Protein 2GE7 (pdb70)

Radius of gyration: 17.51 Å; Cα contacts (8 Å, |Δi|>4): 487; chains: 2; bounding box: 38×40×54 Å

B-factor: mean 20.49, std 7.1, range [6.37, 57.12]

InterPro domains:
  IPR001218 Nucleocapsid protein, coronavirus [PF00937] (30-353)
  IPR001218 Nucleocapsid protein, coronavirus [PIRSF003888] (3-393)
  IPR037179 Nucleocapsid protein, C-terminal [SSF103068] (218-325)
  IPR037195 Nucleocapsid protein, N-terminal [SSF110304] (5-165)
  IPR042547 Nucleocapsid protein, gammacoronavirus [MF_04097] (1-409)
  IPR044344 Nucleocapsid (N) protein, C-terminal domain, coronavirus [PS51929] (215-331)
  IPR044344 Nucleocapsid (N) protein, C-terminal domain, coronavirus [cd21595] (238-326)
  IPR044345 Nucleocapsid (N) protein, N-terminal domain, coronavirus [PS51928] (31-156)
  IPR044345 Nucleocapsid (N) protein, N-terminal domain, coronavirus [cd21554] (31-155)

Secondary structure (DSSP, 8-state):
-GGG----TT--THHHH-S--SSSTT-B--HHHHHHGGGSHHHHHHHTTSPPHHHHHHHSEEEEEEETTEEEEEEEEEEEEETTSTTHHHHHHHHHHHBT-TT----/-GGG----TT--THHHH----SSSTT-B--HHHHHHGGGSHHHHHHHTTSPPHHHHHHHSEEEEEEETTEEEEEEEEEEEEETTSTTHHHHHHHHHHHBT-TT-----

Solvent-accessible surface area: 10592 Å² total; per-residue (Å²): 110,100,3,82,116,79,4,60,89,73,104,92,0,55,103,14,7,25,104,16,27,130,34,134,97,4,2,0,0,1,40,60,0,21,89,58,0,46,133,1,62,31,2,92,22,0,33,69,0,0,4,22,44,28,0,2,0,0,3,0,102,2,37,41,126,89,82,123,85,0,1,44,0,56,2,31,3,33,6,67,0,69,109,139,28,124,84,16,116,61,5,23,115,4,5,110,42,0,23,56,6,50,61,76,136,29,240,115,101,3,83,117,84,4,56,106,85,107,98,0,54,100,15,7,24,98,13,31,133,33,138,101,4,2,0,0,1,35,76,0,20,76,39,0,63,162,6,52,36,2,89,21,0,35,72,0,0,4,21,41,28,0,3,0,0,4,0,98,2,34,40,126,98,85,125,83,0,1,37,0,68,1,24,3,36,6,68,0,68,108,137,28,123,85,13,114,57,7,22,119,4,4,111,46,0,22,61,5,46,61,76,138,33,196,188

GO terms:
  GO:0042802 identical protein binding (F, IPI)

Organism: Avian infectious bronchitis virus (strain Gray) (NCBI:txid31624)

Nearest PDB structures (foldseek):
  2ge8-assembly3_D  TM=1.004E+00  e=1.472E-21  Infectious bronchitis virus
  2ca1-assembly1_A  TM=9.974E-01  e=7.089E-18  Infectious bronchitis virus
  2ca1-assembly1_B  TM=9.860E-01  e=1.275E-17  Infectious bronchitis virus
  7vbf-assembly1_A  TM=8.922E-01  e=3.694E-08  Severe acute respiratory syndrome coronavirus 2
  9f2i-assembly1_A  TM=8.949E-01  e=6.644E-08  Severe acute respiratory syndrome coronavirus 2

Structure (mmCIF, N/CA/C/O backbone):
data_2GE7
#
_entry.id   2GE7
#
_cell.length_a   36.658
_cell.length_b   65.707
_cell.length_c   91.008
_cell.angle_alpha   90.00
_cell.angle_beta   90.00
_cell.angle_gamma   90.00
#
_symmetry.space_group_name_H-M   'P 21 21 21'
#
loop_
_entity.id
_entity.type
_entity.pdbx_description
1 polymer 'Nucleocapsid protein'
2 water water
#
loop_
_atom_site.group_PDB
_atom_site.id
_atom_site.type_symbol
_atom_site.label_atom_id
_atom_site.label_alt_id
_atom_site.label_comp_id
_atom_site.label_asym_id
_atom_site.label_entity_id
_atom_site.label_seq_id
_atom_site.pdbx_PDB_ins_code
_atom_site.Cartn_x
_atom_site.Cartn_y
_atom_site.Cartn_z
_atom_site.occupancy
_atom_site.B_iso_or_equiv
_atom_site.auth_seq_id
_atom_site.auth_comp_id
_atom_site.auth_asym_id
_atom_site.auth_atom_id
_atom_site.pdbx_PDB_model_num
ATOM 1 N N . ARG A 1 1 ? 24.331 49.092 6.472 1.00 25.61 8 ARG A N 1
ATOM 2 C CA . ARG A 1 1 ? 25.358 50.167 6.656 1.00 26.55 8 ARG A CA 1
ATOM 3 C C . ARG A 1 1 ? 25.771 50.140 8.133 1.00 24.09 8 ARG A C 1
ATOM 4 O O . ARG A 1 1 ? 24.964 49.870 9.002 1.00 24.45 8 ARG A O 1
ATOM 12 N N . TYR A 1 2 ? 27.045 50.368 8.381 1.00 23.40 9 TYR A N 1
ATOM 13 C CA . TYR A 1 2 ? 27.567 50.614 9.728 1.00 22.52 9 TYR A CA 1
ATOM 14 C C . TYR A 1 2 ? 26.637 51.589 10.506 1.00 21.62 9 TYR A C 1
ATOM 15 O O . TYR A 1 2 ? 26.324 51.347 11.686 1.00 20.98 9 TYR A O 1
ATOM 24 N N . CYS A 1 3 ? 26.206 52.676 9.858 1.00 18.82 10 CYS A N 1
ATOM 25 C CA . CYS A 1 3 ? 25.461 53.722 10.594 1.00 18.06 10 CYS A CA 1
ATOM 26 C C . CYS A 1 3 ? 24.123 53.177 11.077 1.00 17.97 10 CYS A C 1
ATOM 27 O O . CYS A 1 3 ? 23.449 53.792 11.938 1.00 16.92 10 CYS A O 1
ATOM 30 N N . LYS A 1 4 ? 23.746 52.005 10.560 1.00 17.79 11 LYS A N 1
ATOM 31 C CA . LYS A 1 4 ? 22.438 51.382 10.933 1.00 17.99 11 LYS A CA 1
ATOM 32 C C . LYS A 1 4 ? 22.588 50.212 11.935 1.00 18.83 11 LYS A C 1
ATOM 33 O O . LYS A 1 4 ? 21.591 49.601 12.323 1.00 21.03 11 LYS A O 1
ATOM 39 N N . ARG A 1 5 ? 23.786 49.896 12.378 1.00 18.40 12 ARG A N 1
ATOM 40 C CA . ARG A 1 5 ? 23.927 48.781 13.284 1.00 20.99 12 ARG A CA 1
ATOM 41 C C . ARG A 1 5 ? 23.280 49.129 14.624 1.00 21.09 12 ARG A C 1
ATOM 42 O O . ARG A 1 5 ? 23.133 50.286 14.945 1.00 20.11 12 ARG A O 1
ATOM 50 N N . THR A 1 6 ? 22.855 48.102 15.368 1.00 21.87 13 THR A N 1
ATOM 51 C CA . THR A 1 6 ? 22.328 48.207 16.732 1.00 22.73 13 THR A CA 1
ATOM 52 C C . THR A 1 6 ? 23.046 47.085 17.513 1.00 22.04 13 THR A C 1
ATOM 53 O O . THR A 1 6 ? 23.638 46.165 16.904 1.00 22.31 13 THR A O 1
ATOM 57 N N . ILE A 1 7 ? 22.985 47.181 18.841 1.00 20.88 14 ILE A N 1
ATOM 58 C CA . ILE A 1 7 ? 23.656 46.280 19.756 1.00 19.84 14 ILE A CA 1
ATOM 59 C C . ILE A 1 7 ? 22.621 45.335 20.342 1.00 20.66 14 ILE A C 1
ATOM 60 O O . ILE A 1 7 ? 21.854 45.757 21.166 1.00 18.61 14 ILE A O 1
ATOM 65 N N . PRO A 1 8 ? 22.639 44.042 19.935 1.00 21.35 15 PRO A N 1
ATOM 66 C CA . PRO A 1 8 ? 21.803 43.020 20.594 1.00 21.98 15 PRO A CA 1
ATOM 67 C C . PRO A 1 8 ? 22.287 42.663 22.023 1.00 22.30 15 PRO A C 1
ATOM 68 O O . PRO A 1 8 ? 23.464 42.915 22.379 1.00 19.57 15 PRO A O 1
ATOM 72 N N . PRO A 1 9 ? 21.406 42.007 22.823 1.00 23.46 16 PRO A N 1
ATOM 73 C CA . PRO A 1 9 ? 21.840 41.505 24.123 1.00 23.95 16 PRO A CA 1
ATOM 74 C C . PRO A 1 9 ? 23.089 40.638 24.003 1.00 25.20 16 PRO A C 1
ATOM 75 O O . PRO A 1 9 ? 23.185 39.836 23.064 1.00 25.40 16 PRO A O 1
ATOM 79 N N . GLY A 1 10 ? 24.050 40.788 24.924 1.00 26.89 17 GLY A N 1
ATOM 80 C CA . GLY A 1 10 ? 25.225 39.925 24.852 1.00 27.25 17 GLY A CA 1
ATOM 81 C C . GLY A 1 10 ? 26.244 40.262 23.758 1.00 28.34 17 GLY A C 1
ATOM 82 O O . GLY A 1 10 ? 27.139 39.425 23.396 1.00 25.65 17 GLY A O 1
ATOM 83 N N . TYR A 1 11 ? 26.143 41.503 23.261 1.00 26.04 18 TYR A N 1
ATOM 84 C CA . TYR A 1 11 ? 27.313 42.130 22.643 1.00 25.17 18 TYR A CA 1
ATOM 85 C C . TYR A 1 11 ? 27.851 43.247 23.500 1.00 22.61 18 TYR A C 1
ATOM 86 O O . TYR A 1 11 ? 27.078 43.983 24.133 1.00 22.00 18 TYR A O 1
ATOM 95 N N . LYS A 1 12 ? 29.179 43.331 23.549 1.00 20.01 19 LYS A N 1
ATOM 96 C CA . LYS A 1 12 ? 29.873 44.480 24.083 1.00 19.51 19 LYS A CA 1
ATOM 97 C C . LYS A 1 12 ? 29.773 45.576 23.069 1.00 18.27 19 LYS A C 1
ATOM 98 O O . LYS A 1 12 ? 29.618 45.295 21.891 1.00 16.24 19 LYS A O 1
ATOM 104 N N . VAL A 1 13 ? 29.877 46.817 23.530 1.00 17.64 20 VAL A N 1
ATOM 105 C CA . VAL A 1 13 ? 29.771 47.944 22.632 1.00 15.93 20 VAL A CA 1
ATOM 106 C C . VAL A 1 13 ? 30.887 47.825 21.571 1.00 17.91 20 VAL A C 1
ATOM 107 O O . VAL A 1 13 ? 30.668 48.125 20.365 1.00 15.29 20 VAL A O 1
ATOM 111 N N . ASP A 1 14 ? 32.086 47.410 22.015 1.00 18.49 21 ASP A N 1
ATOM 112 C CA . ASP A 1 14 ? 33.221 47.417 21.069 1.00 21.36 21 ASP A CA 1
ATOM 113 C C . ASP A 1 14 ? 33.166 46.282 20.026 1.00 21.40 21 ASP A C 1
ATOM 114 O O . ASP A 1 14 ? 33.902 46.311 19.056 1.00 22.73 21 ASP A O 1
ATOM 119 N N . GLN A 1 15 ? 32.311 45.304 20.243 1.00 20.50 22 GLN A N 1
ATOM 120 C CA . GLN A 1 15 ? 32.033 44.263 19.242 1.00 20.92 22 GLN A CA 1
ATOM 121 C C . GLN A 1 15 ? 31.195 44.781 18.074 1.00 21.78 22 GLN A C 1
ATOM 122 O O . GLN A 1 15 ? 31.050 44.109 17.005 1.00 22.40 22 GLN A O 1
ATOM 128 N N . VAL A 1 16 ? 30.629 45.969 18.254 1.00 20.05 23 VAL A N 1
ATOM 129 C CA . VAL A 1 16 ? 29.741 46.533 17.254 1.00 18.33 23 VAL A CA 1
ATOM 130 C C . VAL A 1 16 ? 30.272 47.842 16.737 1.00 19.45 23 VAL A C 1
ATOM 131 O O . VAL A 1 16 ? 30.238 48.041 15.513 1.00 20.17 23 VAL A O 1
ATOM 135 N N . PHE A 1 17 ? 30.743 48.723 17.638 1.00 16.53 24 PHE A N 1
ATOM 136 C CA . PHE A 1 17 ? 31.159 50.068 17.261 1.00 16.76 24 PHE A CA 1
ATOM 137 C C . PHE A 1 17 ? 32.603 50.366 17.564 1.00 17.63 24 PHE A C 1
ATOM 138 O O . PHE A 1 17 ? 32.986 51.508 17.546 1.00 19.50 24 PHE A O 1
ATOM 146 N N . GLY A 1 18 ? 33.431 49.353 17.764 1.00 19.30 25 GLY A N 1
ATOM 147 C CA . GLY A 1 18 ? 34.869 49.633 17.873 1.00 20.38 25 GLY A CA 1
ATOM 148 C C . GLY A 1 18 ? 35.319 49.914 19.309 1.00 20.79 25 GLY A C 1
ATOM 149 O O . GLY A 1 18 ? 34.501 50.321 20.159 1.00 18.26 25 GLY A O 1
ATOM 150 N N . PRO A 1 19 ? 36.657 49.762 19.576 1.00 20.59 26 PRO A N 1
ATOM 151 C CA . PRO A 1 19 ? 37.207 50.146 20.882 1.00 19.58 26 PRO A CA 1
ATOM 152 C C . PRO A 1 19 ? 36.735 51.558 21.333 1.00 18.77 26 PRO A C 1
ATOM 153 O O . PRO A 1 19 ? 36.581 52.489 20.515 1.00 18.98 26 PRO A O 1
ATOM 157 N N . ARG A 1 20 ? 36.383 51.671 22.611 1.00 17.43 27 ARG A N 1
ATOM 158 C CA . ARG A 1 20 ? 36.165 52.951 23.220 1.00 16.67 27 ARG A CA 1
ATOM 159 C C . ARG A 1 20 ? 37.440 53.796 23.179 1.00 17.88 27 ARG A C 1
ATOM 160 O O . ARG A 1 20 ? 38.536 53.279 23.437 1.00 16.27 27 ARG A O 1
ATOM 168 N N . THR A 1 21 ? 37.280 55.094 22.885 1.00 16.86 28 THR A N 1
ATOM 169 C CA . THR A 1 21 ? 38.404 56.004 22.660 1.00 18.51 28 THR A CA 1
ATOM 170 C C . THR A 1 21 ? 38.257 57.200 23.552 1.00 18.54 28 THR A C 1
ATOM 171 O O . THR A 1 21 ? 37.295 57.300 24.335 1.00 17.39 28 THR A O 1
ATOM 175 N N . LYS A 1 22 ? 39.194 58.122 23.409 1.00 20.34 29 LYS A N 1
ATOM 176 C CA . LYS A 1 22 ? 39.134 59.406 24.079 1.00 21.05 29 LYS A CA 1
ATOM 177 C C . LYS A 1 22 ? 39.190 60.514 23.042 1.00 22.40 29 LYS A C 1
ATOM 178 O O . LYS A 1 22 ? 40.108 60.545 22.213 1.00 21.92 29 LYS A O 1
ATOM 184 N N . GLY A 1 23 ? 38.237 61.419 23.068 1.00 20.50 30 GLY A N 1
ATOM 185 C CA . GLY A 1 23 ? 38.336 62.567 22.167 1.00 22.31 30 GLY A CA 1
ATOM 186 C C . GLY A 1 23 ? 38.195 62.255 20.685 1.00 22.47 30 GLY A C 1
ATOM 187 O O . GLY A 1 23 ? 38.534 63.117 19.852 1.00 22.09 30 GLY A O 1
ATOM 188 N N . LYS A 1 24 ? 37.703 61.052 20.329 1.00 20.16 31 LYS A N 1
ATOM 189 C CA . LYS A 1 24 ? 37.546 60.700 18.916 1.00 20.68 31 LYS A CA 1
ATOM 190 C C . LYS A 1 24 ? 36.192 60.054 18.799 1.00 18.52 31 LYS A C 1
ATOM 191 O O . LYS A 1 24 ? 35.527 59.818 19.817 1.00 18.81 31 LYS A O 1
ATOM 197 N N . GLU A 1 25 ? 35.847 59.603 17.597 1.00 16.78 32 GLU A N 1
ATOM 198 C CA . GLU A 1 25 ? 34.661 58.795 17.420 1.00 16.27 32 GLU A CA 1
ATOM 199 C C . GLU A 1 25 ? 34.727 57.541 18.282 1.00 15.13 32 GLU A C 1
ATOM 200 O O . GLU A 1 25 ? 35.800 56.922 18.419 1.00 15.04 32 GLU A O 1
ATOM 206 N N . GLY A 1 26 ? 33.594 57.113 18.804 1.00 12.78 33 GLY A N 1
ATOM 207 C CA . GLY A 1 26 ? 33.598 55.943 19.668 1.00 12.34 33 GLY A CA 1
ATOM 208 C C . GLY A 1 26 ? 34.020 56.257 21.121 1.00 11.53 33 GLY A C 1
ATOM 209 O O . GLY A 1 26 ? 34.398 55.375 21.872 1.00 12.35 33 GLY A O 1
ATOM 210 N N . ASN A 1 27 ? 33.877 57.486 21.560 1.00 12.29 34 ASN A N 1
ATOM 211 C CA . ASN A 1 27 ? 34.422 57.852 22.844 1.00 13.07 34 ASN A CA 1
ATOM 212 C C . ASN A 1 27 ? 33.449 57.660 24.034 1.00 13.52 34 ASN A C 1
ATOM 213 O O . ASN A 1 27 ? 33.841 57.849 25.183 1.00 15.13 34 ASN A O 1
ATOM 218 N N . PHE A 1 28 ? 32.187 57.354 23.740 1.00 13.15 35 PHE A N 1
ATOM 219 C CA . PHE A 1 28 ? 31.175 57.201 24.803 1.00 12.15 35 PHE A CA 1
ATOM 220 C C . PHE A 1 28 ? 31.134 55.816 25.373 1.00 11.80 35 PHE A C 1
ATOM 221 O O . PHE A 1 28 ? 30.825 54.843 24.659 1.00 11.78 35 PHE A O 1
ATOM 229 N N . GLY A 1 29 ? 31.450 55.691 26.662 1.00 11.95 36 GLY A N 1
ATOM 230 C CA . GLY A 1 29 ? 31.219 54.465 27.418 1.00 12.60 36 GLY A CA 1
ATOM 231 C C . GLY A 1 29 ? 32.433 54.107 28.249 1.00 15.20 36 GLY A C 1
ATOM 232 O O . GLY A 1 29 ? 33.578 54.067 27.713 1.00 17.36 36 GLY A O 1
ATOM 233 N N . ASP A 1 30 ? 32.216 53.839 29.543 1.00 14.35 37 ASP A N 1
ATOM 234 C CA . ASP A 1 30 ? 33.263 53.409 30.393 1.00 15.35 37 ASP A CA 1
ATOM 235 C C . ASP A 1 30 ? 33.340 51.859 30.253 1.00 15.98 37 ASP A C 1
ATOM 236 O O . ASP A 1 30 ? 32.578 51.268 29.469 1.00 16.65 37 ASP A O 1
ATOM 241 N N . ASP A 1 31 ? 34.239 51.195 30.969 1.00 14.85 38 ASP A N 1
ATOM 242 C CA . ASP A 1 31 ? 34.423 49.769 30.784 1.00 15.83 38 ASP A CA 1
ATOM 243 C C . ASP A 1 31 ? 33.210 48.958 31.153 1.00 15.16 38 ASP A C 1
ATOM 244 O O . ASP A 1 31 ? 33.029 47.845 30.677 1.00 14.36 38 ASP A O 1
ATOM 249 N N . LYS A 1 32 ? 32.397 49.485 32.058 1.00 14.97 39 LYS A N 1
ATOM 250 C CA . LYS A 1 32 ? 31.201 48.747 32.522 1.00 15.23 39 LYS A CA 1
ATOM 251 C C . LYS A 1 32 ? 30.115 48.850 31.474 1.00 14.70 39 LYS A C 1
ATOM 252 O O . LYS A 1 32 ? 29.512 47.861 31.106 1.00 14.75 39 LYS A O 1
ATOM 258 N N . MET A 1 33 ? 29.917 50.054 30.934 1.00 14.54 40 MET A N 1
ATOM 259 C CA . MET A 1 33 ? 29.054 50.210 29.736 1.00 14.24 40 MET A CA 1
ATOM 260 C C . MET A 1 33 ? 29.522 49.322 28.564 1.00 14.66 40 MET A C 1
ATOM 261 O O . MET A 1 33 ? 28.702 48.662 27.904 1.00 14.36 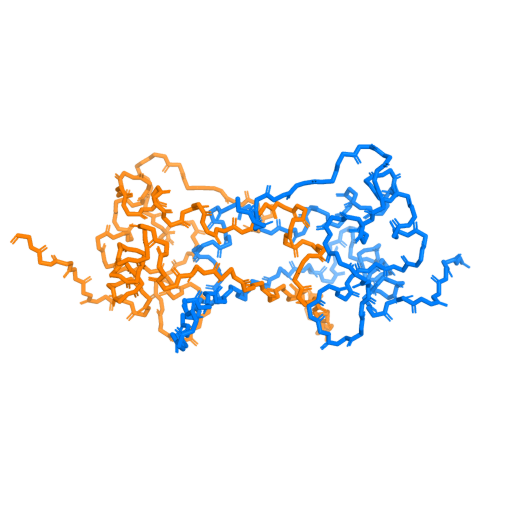40 MET A O 1
ATOM 266 N N . ASN A 1 34 ? 30.823 49.331 28.258 1.00 15.29 41 ASN A N 1
ATOM 267 C CA . ASN A 1 34 ? 31.331 48.482 27.187 1.00 15.86 41 ASN A CA 1
ATOM 268 C C . ASN A 1 34 ? 30.916 47.021 27.413 1.00 18.28 41 ASN A C 1
ATOM 269 O O . ASN A 1 34 ? 30.305 46.386 26.551 1.00 20.46 41 ASN A O 1
ATOM 274 N N . GLU A 1 35 ? 31.196 46.498 28.600 1.00 19.06 42 GLU A N 1
ATOM 275 C CA . GLU A 1 35 ? 30.891 45.146 28.956 1.00 22.30 42 GLU A CA 1
ATOM 276 C C . GLU A 1 35 ? 29.403 44.781 28.934 1.00 22.29 42 GLU A C 1
ATOM 277 O O . GLU A 1 35 ? 29.031 43.763 28.304 1.00 20.66 42 GLU A O 1
ATOM 283 N N . GLU A 1 36 ? 28.550 45.616 29.554 1.00 20.53 43 GLU A N 1
ATOM 284 C CA . GLU A 1 36 ? 27.142 45.290 29.655 1.00 21.57 43 GLU A CA 1
ATOM 285 C C . GLU A 1 36 ? 26.343 45.620 28.414 1.00 21.61 43 GLU A C 1
ATOM 286 O O . GLU A 1 36 ? 25.234 45.045 28.176 1.00 21.98 43 GLU A O 1
ATOM 292 N N . GLY A 1 37 ? 26.868 46.532 27.595 1.00 19.79 44 GLY A N 1
ATOM 293 C CA . GLY A 1 37 ? 26.130 46.859 26.382 1.00 18.50 44 GLY A CA 1
ATOM 294 C C . GLY A 1 37 ? 24.765 47.400 26.716 1.00 16.87 44 GLY A C 1
ATOM 295 O O . GLY A 1 37 ? 24.645 48.300 27.590 1.00 17.22 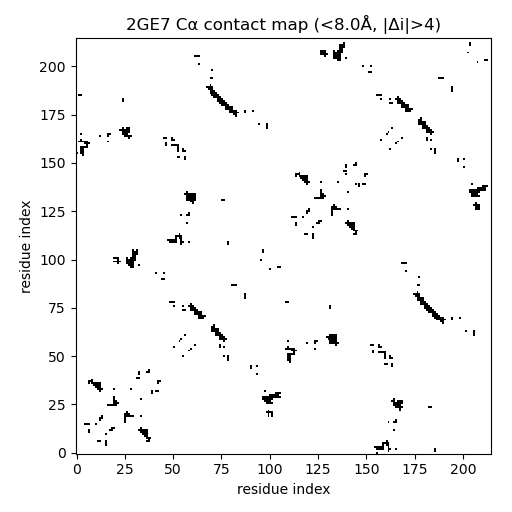44 GLY A O 1
ATOM 296 N N . ILE A 1 38 ? 23.751 46.922 26.014 1.00 16.54 45 ILE A N 1
ATOM 297 C CA . ILE A 1 38 ? 22.428 47.493 26.127 1.00 19.48 45 ILE A CA 1
ATOM 298 C C . ILE A 1 38 ? 21.807 47.168 27.459 1.00 20.69 45 ILE A C 1
ATOM 299 O O . ILE A 1 38 ? 20.725 47.700 27.780 1.00 22.44 45 ILE A O 1
ATOM 304 N N . LYS A 1 39 ? 22.425 46.288 28.241 1.00 20.58 46 LYS A N 1
ATOM 305 C CA . LYS A 1 39 ? 21.851 45.944 29.568 1.00 21.33 46 LYS A CA 1
ATOM 306 C C . LYS A 1 39 ? 22.311 46.960 30.626 1.00 21.32 46 LYS A C 1
ATOM 307 O O . LYS A 1 39 ? 21.790 47.002 31.740 1.00 21.65 46 LYS A O 1
ATOM 313 N N . ASP A 1 40 ? 23.330 47.769 30.306 1.00 21.38 47 ASP A N 1
ATOM 314 C CA . ASP A 1 40 ? 23.749 48.818 31.222 1.00 21.12 47 ASP A CA 1
ATOM 315 C C . ASP A 1 40 ? 22.516 49.678 31.346 1.00 22.76 47 ASP A C 1
ATOM 316 O O . ASP A 1 40 ? 21.934 50.053 30.348 1.00 23.41 47 ASP A O 1
ATOM 321 N N . GLY A 1 41 ? 22.030 49.901 32.566 1.00 23.14 48 GLY A N 1
ATOM 322 C CA . GLY A 1 41 ? 20.850 50.730 32.738 1.00 24.16 48 GLY A CA 1
ATOM 323 C C . GLY A 1 41 ? 21.047 52.220 32.485 1.00 24.36 48 GLY A C 1
ATOM 324 O O . GLY A 1 41 ? 20.067 52.990 32.338 1.00 27.18 48 GLY A O 1
ATOM 325 N N . ARG A 1 42 ? 22.302 52.650 32.360 1.00 22.65 49 ARG A N 1
ATOM 326 C CA . ARG A 1 42 ? 22.580 54.040 31.991 1.00 20.06 49 ARG A CA 1
ATOM 327 C C . ARG A 1 42 ? 22.325 54.266 30.475 1.00 20.02 49 ARG A C 1
ATOM 328 O O . ARG A 1 42 ? 22.175 55.411 29.993 1.00 17.99 49 ARG A O 1
ATOM 336 N N . VAL A 1 43 ? 22.283 53.163 29.718 1.00 20.18 50 VAL A N 1
ATOM 337 C CA . VAL A 1 43 ? 22.167 53.259 28.226 1.00 20.46 50 VAL A CA 1
ATOM 338 C C . VAL A 1 43 ? 20.757 53.728 27.831 1.00 21.39 50 VAL A C 1
ATOM 339 O O . VAL A 1 43 ? 20.607 54.628 27.028 1.00 19.12 50 VAL A O 1
ATOM 343 N N . THR A 1 44 ? 19.734 53.182 28.473 1.00 21.85 51 THR A N 1
ATOM 344 C CA . THR A 1 44 ? 18.343 53.625 28.246 1.00 23.83 51 THR A CA 1
ATOM 345 C C . THR A 1 44 ? 18.133 55.104 28.421 1.00 23.06 51 THR A C 1
ATOM 346 O O . THR A 1 44 ? 17.540 55.794 27.522 1.00 21.79 51 THR A O 1
ATOM 350 N N . ALA A 1 45 ? 18.685 55.619 29.534 1.00 20.14 52 ALA A N 1
ATOM 351 C CA . ALA A 1 45 ? 18.626 57.034 29.841 1.00 18.26 52 ALA A CA 1
ATOM 352 C C . ALA A 1 45 ? 19.300 57.886 28.756 1.00 16.89 52 ALA A C 1
ATOM 353 O O . ALA A 1 45 ? 18.724 58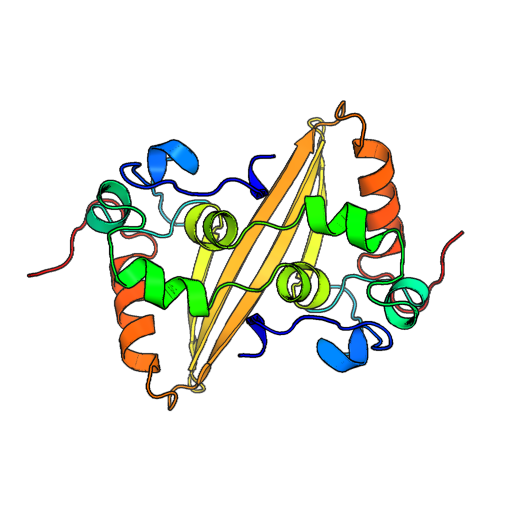.821 28.222 1.00 17.95 52 ALA A O 1
ATOM 355 N N . MET A 1 46 ? 20.519 57.526 28.407 1.00 16.08 53 MET A N 1
ATOM 356 C CA . MET A 1 46 ? 21.257 58.207 27.371 1.00 15.17 53 MET A CA 1
ATOM 357 C C . MET A 1 46 ? 20.607 58.186 25.979 1.00 15.08 53 MET A C 1
ATOM 358 O O . MET A 1 46 ? 20.677 59.182 25.269 1.00 13.20 53 MET A O 1
ATOM 363 N N . LEU A 1 47 ? 20.031 57.076 25.591 1.00 13.24 54 LEU A N 1
ATOM 364 C CA . LEU A 1 47 ? 19.294 57.015 24.326 1.00 17.35 54 LEU A CA 1
ATOM 365 C C . LEU A 1 47 ? 18.099 58.024 24.256 1.00 16.64 54 LEU A C 1
ATOM 366 O O . LEU A 1 47 ? 17.658 58.385 23.167 1.00 18.02 54 LEU A O 1
ATOM 371 N N . ASN A 1 48 ? 17.579 58.495 25.394 1.00 16.63 55 ASN A N 1
ATOM 372 C CA . ASN A 1 48 ? 16.548 59.528 25.365 1.00 16.38 55 ASN A CA 1
ATOM 373 C C . ASN A 1 48 ? 17.085 60.828 24.822 1.00 15.22 55 ASN A C 1
ATOM 374 O O . ASN A 1 48 ? 16.299 61.697 24.468 1.00 15.77 55 ASN A O 1
ATOM 379 N N . LEU A 1 49 ? 18.421 60.994 24.799 1.00 13.89 56 LEU A N 1
ATOM 380 C CA . LEU A 1 49 ? 19.035 62.257 24.391 1.00 14.53 56 LEU A CA 1
ATOM 381 C C . LEU A 1 49 ? 19.547 62.219 22.948 1.00 13.87 56 LEU A C 1
ATOM 382 O O . LEU A 1 49 ? 20.124 63.209 22.454 1.00 12.47 56 LEU A O 1
ATOM 387 N N . VAL A 1 50 ? 19.384 61.068 22.318 1.00 12.95 57 VAL A N 1
ATOM 388 C CA . VAL A 1 50 ? 19.965 60.857 20.984 1.00 13.17 57 VAL A CA 1
ATOM 389 C C . VAL A 1 50 ? 18.870 61.259 19.980 1.00 13.44 57 VAL A C 1
ATOM 390 O O . VAL A 1 50 ? 17.702 60.911 20.156 1.00 12.66 57 VAL A O 1
ATOM 394 N N . PRO A 1 51 ? 19.238 62.008 18.923 1.00 12.29 58 PRO A N 1
ATOM 395 C CA . PRO A 1 51 ? 18.231 62.409 17.928 1.00 12.04 58 PRO A CA 1
ATOM 396 C C . PRO A 1 51 ? 17.518 61.240 17.228 1.00 11.41 58 PRO A C 1
ATOM 397 O O . PRO A 1 51 ? 18.134 60.224 16.919 1.00 11.33 58 PRO A O 1
ATOM 401 N N . SER A 1 52 ? 16.227 61.397 16.962 1.00 11.92 59 SER A N 1
ATOM 402 C CA . SER A 1 52 ? 15.495 60.486 16.085 1.00 13.77 59 SER A CA 1
ATOM 403 C C . SER A 1 52 ? 16.137 60.663 14.670 1.00 14.95 59 SER A C 1
ATOM 404 O O . SER A 1 52 ? 16.969 61.579 14.422 1.00 12.43 59 SER A O 1
ATOM 407 N N . SER A 1 53 ? 15.742 59.813 13.734 1.00 14.99 60 SER A N 1
ATOM 408 C CA . SER A 1 53 ? 16.320 59.918 12.417 1.00 16.43 60 SER A CA 1
ATOM 409 C C . SER A 1 53 ? 15.928 61.257 11.756 1.00 17.26 60 SER A C 1
ATOM 410 O O . SER A 1 53 ? 16.774 61.933 11.138 1.00 16.46 60 SER A O 1
ATOM 413 N N . HIS A 1 54 ? 14.675 61.730 11.924 1.00 13.89 61 HIS A N 1
ATOM 414 C CA . HIS A 1 54 ? 14.350 63.027 11.379 1.00 14.74 61 HIS A CA 1
ATOM 415 C C . HIS A 1 54 ? 15.131 64.168 12.084 1.00 13.50 61 HIS A C 1
ATOM 416 O O . HIS A 1 54 ? 15.544 65.134 11.472 1.00 15.05 61 HIS A O 1
ATOM 423 N N . ALA A 1 55 ? 15.321 64.095 13.391 1.00 13.45 62 ALA A N 1
ATOM 424 C CA . ALA A 1 55 ? 15.985 65.232 14.081 1.00 12.52 62 ALA A CA 1
ATOM 425 C C . ALA A 1 55 ? 17.460 65.245 13.661 1.00 11.25 62 ALA A C 1
ATOM 426 O O . ALA A 1 55 ? 18.083 66.302 13.552 1.00 13.85 62 ALA A O 1
ATOM 428 N N . CYS A 1 56 ? 18.008 64.076 13.446 1.00 11.27 63 CYS A N 1
ATOM 429 C CA . CYS A 1 56 ? 19.412 63.950 13.063 1.00 11.72 63 CYS A CA 1
ATOM 430 C C . CYS A 1 56 ? 19.642 64.571 11.673 1.00 14.26 63 CYS A C 1
ATOM 431 O O . CYS A 1 56 ? 20.629 65.334 11.456 1.00 12.88 63 CYS A O 1
ATOM 434 N N . LEU A 1 57 ? 18.748 64.293 10.728 1.00 11.79 64 LEU A N 1
ATOM 435 C CA . LEU A 1 57 ? 18.858 64.941 9.413 1.00 13.28 64 LEU A CA 1
ATOM 436 C C . LEU A 1 57 ? 18.580 66.420 9.382 1.00 12.30 64 LEU A C 1
ATOM 437 O O . LEU A 1 57 ? 19.285 67.168 8.715 1.00 12.76 64 LEU A O 1
ATOM 442 N N . PHE A 1 58 ? 17.487 66.852 10.017 1.00 12.77 65 PHE A N 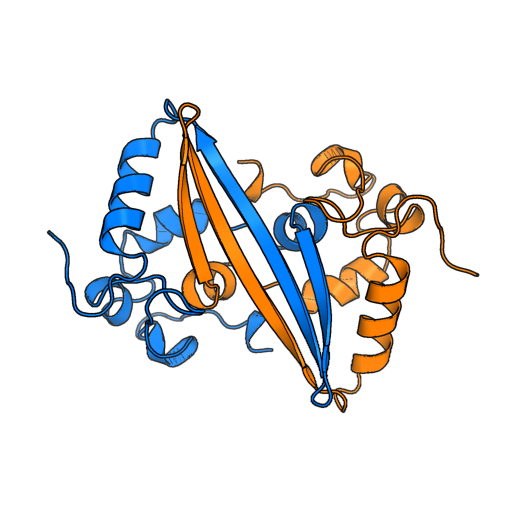1
ATOM 443 C CA . PHE A 1 58 ? 16.982 68.226 9.860 1.00 12.42 65 PHE A CA 1
ATOM 444 C C . PHE A 1 58 ? 17.377 69.206 10.961 1.00 11.79 65 PHE A C 1
ATOM 445 O O . PHE A 1 58 ? 17.188 70.435 10.827 1.00 12.11 65 PHE A O 1
ATOM 453 N N . GLY A 1 59 ? 17.876 68.667 12.053 1.00 13.91 66 GLY A N 1
ATOM 454 C CA . GLY A 1 59 ? 18.194 69.473 13.245 1.00 13.98 66 GLY A CA 1
ATOM 455 C C . GLY A 1 59 ? 19.693 69.588 13.474 1.00 15.84 66 GLY A C 1
ATOM 456 O O . GLY A 1 59 ? 20.126 70.444 14.281 1.00 17.99 66 GLY A O 1
ATOM 457 N N . SER A 1 60 ? 20.458 68.742 12.770 1.00 13.05 67 SER A N 1
ATOM 458 C CA . SER A 1 60 ? 21.909 68.771 12.813 1.00 14.21 67 SER A CA 1
ATOM 459 C C . SER A 1 60 ? 22.465 69.922 11.944 1.00 12.63 67 SER A C 1
ATOM 460 O O . SER A 1 60 ? 21.778 70.472 11.106 1.00 13.00 67 SER A O 1
ATOM 463 N N . ARG A 1 61 ? 23.721 70.243 12.154 1.00 13.63 68 ARG A N 1
ATOM 464 C CA . ARG A 1 61 ? 24.556 70.839 11.148 1.00 15.22 68 ARG A CA 1
ATOM 465 C C . ARG A 1 61 ? 25.196 69.735 10.358 1.00 14.39 68 ARG A C 1
ATOM 466 O O . ARG A 1 61 ? 25.957 68.921 10.891 1.00 14.21 68 ARG A O 1
ATOM 474 N N . VAL A 1 62 ? 24.937 69.723 9.053 1.00 14.78 69 VAL A N 1
ATOM 475 C CA . VAL A 1 62 ? 25.435 68.615 8.225 1.00 13.12 69 VAL A CA 1
ATOM 476 C C . VAL A 1 62 ? 26.557 69.159 7.333 1.00 14.53 69 VAL A C 1
ATOM 477 O O . VAL A 1 62 ? 26.418 70.245 6.741 1.00 13.99 69 VAL A O 1
ATOM 481 N N . THR A 1 63 ? 27.614 68.384 7.230 1.00 14.15 70 THR A N 1
ATOM 482 C CA . THR A 1 63 ? 28.836 68.734 6.477 1.00 15.99 70 THR A CA 1
ATOM 483 C C . THR A 1 63 ? 29.316 67.554 5.626 1.00 14.46 70 THR A C 1
ATOM 484 O O . THR A 1 63 ? 29.851 66.629 6.143 1.00 14.90 70 THR A O 1
ATOM 488 N N . PRO A 1 64 ? 29.062 67.586 4.305 1.00 15.91 71 PRO A N 1
ATOM 489 C CA . PRO A 1 64 ? 29.495 66.550 3.400 1.00 16.66 71 PRO A CA 1
ATOM 490 C C . PRO A 1 64 ? 30.961 66.833 3.032 1.00 18.75 71 PRO A C 1
ATOM 491 O O . PRO A 1 64 ? 31.317 67.982 2.820 1.00 22.09 71 PRO A O 1
ATOM 495 N N . LYS A 1 65 ? 31.841 65.857 3.133 1.00 17.86 72 LYS A N 1
ATOM 496 C CA . LYS A 1 65 ? 33.221 66.101 2.675 1.00 20.05 72 LYS A CA 1
ATOM 497 C C . LYS A 1 65 ? 33.518 64.977 1.712 1.00 17.66 72 LYS A C 1
ATOM 498 O O . LYS A 1 65 ? 33.439 63.809 2.097 1.00 16.04 72 LYS A O 1
ATOM 504 N N . LEU A 1 66 ? 33.857 65.324 0.481 1.00 16.92 73 LEU A N 1
ATOM 505 C CA . LEU A 1 66 ? 34.235 64.300 -0.477 1.00 17.71 73 LEU A CA 1
ATOM 506 C C . LEU A 1 66 ? 35.727 64.031 -0.400 1.00 19.63 73 LEU A C 1
ATOM 507 O O . LEU A 1 66 ? 36.549 64.979 -0.348 1.00 20.25 73 LEU A O 1
ATOM 512 N N . GLN A 1 67 ? 36.086 62.762 -0.373 1.00 18.31 74 GLN A N 1
ATOM 513 C CA . GLN A 1 67 ? 37.486 62.420 -0.298 1.00 18.71 74 GLN A CA 1
ATOM 514 C C . GLN A 1 67 ? 37.646 61.408 -1.371 1.00 18.71 74 GLN A C 1
ATOM 515 O O . GLN A 1 67 ? 36.655 60.890 -1.919 1.00 18.28 74 GLN A O 1
ATOM 521 N N . PRO A 1 68 ? 38.897 61.063 -1.674 1.00 20.61 75 PRO A N 1
ATOM 522 C CA . PRO A 1 68 ? 39.121 60.043 -2.690 1.00 20.53 75 PRO A CA 1
ATOM 523 C C . PRO A 1 68 ? 38.342 58.754 -2.401 1.00 21.13 75 PRO A C 1
ATOM 524 O O . PRO A 1 68 ? 37.889 58.106 -3.339 1.00 22.32 75 PRO A O 1
ATOM 528 N N . ASP A 1 69 ? 38.165 58.357 -1.129 1.00 20.95 76 ASP A N 1
ATOM 529 C CA . ASP A 1 69 ? 37.525 57.066 -0.878 1.00 21.10 76 ASP A CA 1
ATOM 530 C C . ASP A 1 69 ? 36.009 57.165 -0.881 1.00 20.00 76 ASP A C 1
ATOM 531 O O . ASP A 1 69 ? 35.306 56.142 -0.833 1.00 18.81 76 ASP A O 1
ATOM 536 N N . GLY A 1 70 ? 35.494 58.386 -0.890 1.00 18.26 77 GLY A N 1
ATOM 537 C CA . GLY A 1 70 ? 34.030 58.517 -0.880 1.00 18.22 77 GLY A CA 1
ATOM 538 C C . GLY A 1 70 ? 33.548 59.728 -0.101 1.00 16.75 77 GLY A C 1
ATOM 539 O O . GLY A 1 70 ? 34.329 60.641 0.222 1.00 18.23 77 GLY A O 1
ATOM 540 N N . LEU A 1 71 ? 32.274 59.707 0.209 1.00 15.49 78 LEU A N 1
ATOM 541 C CA . LEU A 1 71 ? 31.567 60.819 0.841 1.00 14.88 78 LEU A CA 1
ATOM 542 C C . LEU A 1 71 ? 31.605 60.564 2.343 1.00 13.37 78 LEU A C 1
ATOM 543 O O . LEU A 1 71 ? 31.089 59.500 2.829 1.00 12.46 78 LEU A O 1
ATOM 548 N N . HIS A 1 72 ? 32.159 61.538 3.074 1.00 12.70 79 HIS A N 1
ATOM 549 C CA . HIS A 1 72 ? 32.109 61.517 4.561 1.00 12.66 79 HIS A CA 1
ATOM 550 C C . HIS A 1 72 ? 31.084 62.539 4.989 1.00 12.27 79 HIS A C 1
ATOM 551 O O . HIS A 1 72 ? 31.332 63.742 4.885 1.00 14.20 79 HIS A O 1
ATOM 558 N N . LEU A 1 73 ? 29.896 62.082 5.331 1.00 12.00 80 LEU A N 1
ATOM 559 C CA . LEU A 1 73 ? 28.758 62.962 5.609 1.00 11.29 80 LEU A CA 1
ATOM 560 C C . LEU A 1 73 ? 28.724 63.142 7.137 1.00 11.55 80 LEU A C 1
ATOM 561 O O . LEU A 1 73 ? 28.323 62.194 7.841 1.00 10.93 80 LEU A O 1
ATOM 566 N N . LYS A 1 74 ? 29.083 64.320 7.652 1.00 11.92 81 LYS A N 1
ATOM 567 C CA . LYS A 1 74 ? 29.080 64.512 9.094 1.00 13.67 81 LYS A CA 1
ATOM 568 C C . LYS A 1 74 ? 27.788 65.128 9.627 1.00 13.54 81 LYS A C 1
ATOM 569 O O . LYS A 1 74 ? 27.326 66.154 9.085 1.00 13.34 81 LYS A O 1
ATOM 575 N N . PHE A 1 75 ? 27.194 64.521 10.664 1.00 11.80 82 PHE A N 1
ATOM 576 C CA . PHE A 1 75 ? 26.039 65.160 11.312 1.00 11.77 82 PHE A CA 1
ATOM 577 C C . PHE A 1 75 ? 26.555 65.644 12.679 1.00 13.41 82 PHE A C 1
ATOM 578 O O . PHE A 1 75 ? 27.142 64.827 13.451 1.00 13.15 82 PHE A O 1
ATOM 586 N N . GLU A 1 76 ? 26.301 66.924 12.995 1.00 12.50 83 GLU A N 1
ATOM 587 C CA . GLU A 1 76 ? 26.558 67.428 14.342 1.00 11.83 83 GLU A CA 1
ATOM 588 C C . GLU A 1 76 ? 25.248 67.814 14.968 1.00 11.57 83 GLU A C 1
ATOM 589 O O . GLU A 1 76 ? 24.651 68.815 14.573 1.00 11.95 83 GLU A O 1
ATOM 595 N N . PHE A 1 77 ? 24.767 67.027 15.918 1.00 10.99 84 PHE A N 1
ATOM 596 C CA . PHE A 1 77 ? 23.494 67.308 16.513 1.00 12.37 84 PHE A CA 1
ATOM 597 C C . PHE A 1 77 ? 23.744 67.624 17.998 1.00 13.23 84 PHE A C 1
ATOM 598 O O . PHE A 1 77 ? 24.482 66.896 18.657 1.00 13.80 84 PHE A O 1
ATOM 606 N N . THR A 1 78 ? 23.103 68.679 18.509 1.00 13.05 85 THR A N 1
ATOM 607 C CA . THR A 1 78 ? 23.331 69.037 19.879 1.00 13.69 85 THR A CA 1
ATOM 608 C C . THR A 1 78 ? 22.014 68.996 20.606 1.00 14.23 85 THR A C 1
ATOM 609 O O . THR A 1 78 ? 21.077 69.703 20.242 1.00 15.81 85 THR A O 1
ATOM 613 N N . THR A 1 79 ? 21.959 68.173 21.628 1.00 13.09 86 THR A N 1
ATOM 614 C CA . THR A 1 79 ? 20.774 68.030 22.423 1.00 14.56 86 THR A CA 1
ATOM 615 C C . THR A 1 79 ? 20.989 68.927 23.648 1.00 15.77 86 THR A C 1
ATOM 616 O O . THR A 1 79 ? 22.093 68.959 24.208 1.00 15.50 86 THR A O 1
ATOM 620 N N . VAL A 1 80 ? 19.965 69.675 24.048 1.00 16.49 87 VAL A N 1
ATOM 621 C CA . VAL A 1 80 ? 20.122 70.598 25.193 1.00 16.24 87 VAL A CA 1
ATOM 622 C C . VAL A 1 80 ? 19.248 70.103 26.298 1.00 16.57 87 VAL A C 1
ATOM 623 O O . VAL A 1 80 ? 18.042 69.916 26.079 1.00 15.44 87 VAL A O 1
ATOM 627 N N . VAL A 1 81 ? 19.836 69.913 27.482 1.00 16.25 88 VAL A N 1
ATOM 628 C CA . VAL A 1 81 ? 19.045 69.532 28.653 1.00 15.53 88 VAL A CA 1
ATOM 629 C C . VAL A 1 81 ? 19.087 70.692 29.651 1.00 16.00 88 VAL A C 1
ATOM 630 O O . VAL A 1 81 ? 20.144 70.964 30.237 1.00 13.02 88 VAL A O 1
ATOM 634 N N . PRO A 1 82 ? 17.957 71.406 29.821 1.00 17.63 89 PRO A N 1
ATOM 635 C CA . PRO A 1 82 ? 17.952 72.590 30.694 1.00 20.16 89 PRO A CA 1
ATOM 636 C C . PRO A 1 82 ? 18.453 72.270 32.097 1.00 20.45 89 PRO A C 1
ATOM 637 O O . PRO A 1 82 ? 18.212 71.158 32.605 1.00 21.59 89 PRO A O 1
ATOM 641 N N . ARG A 1 83 ? 19.105 73.241 32.733 1.00 21.03 90 ARG A N 1
ATOM 642 C CA . ARG A 1 83 ? 19.554 73.094 34.104 1.00 21.46 90 ARG A CA 1
ATOM 643 C C . ARG A 1 83 ? 18.498 72.648 35.114 1.00 23.08 90 ARG A C 1
ATOM 644 O O . ARG A 1 83 ? 18.810 71.937 36.055 1.00 23.90 90 ARG A O 1
ATOM 652 N N . ASP A 1 84 ? 17.253 72.997 34.919 1.00 25.06 91 ASP A N 1
ATOM 653 C CA . ASP A 1 84 ? 16.246 72.611 35.916 1.00 27.66 91 ASP A CA 1
ATOM 654 C C . ASP A 1 84 ? 15.396 71.411 35.465 1.00 27.29 91 ASP A C 1
ATOM 655 O O . ASP A 1 84 ? 14.462 71.035 36.170 1.00 28.33 91 ASP A O 1
ATOM 660 N N . ASP A 1 85 ? 15.713 70.807 34.298 1.00 24.89 92 ASP A N 1
ATOM 661 C CA . ASP A 1 85 ? 15.123 69.519 33.882 1.00 23.57 92 ASP A CA 1
ATOM 662 C C . ASP A 1 85 ? 15.344 68.490 35.022 1.00 23.71 92 ASP A C 1
ATOM 663 O O . ASP A 1 85 ? 16.463 68.390 35.564 1.00 21.50 92 ASP A O 1
ATOM 668 N N . PRO A 1 86 ? 14.272 67.752 35.390 1.00 24.15 93 PRO A N 1
ATOM 669 C CA . PRO A 1 86 ? 14.293 66.754 36.440 1.00 24.46 93 PRO A CA 1
ATOM 670 C C . PRO A 1 86 ? 15.390 65.673 36.207 1.00 23.15 93 PRO A C 1
ATOM 671 O O . PRO A 1 86 ? 15.814 65.021 37.150 1.00 24.63 93 PRO A O 1
ATOM 675 N N . GLN A 1 87 ? 15.840 65.492 34.974 1.00 21.75 94 GLN A N 1
ATOM 676 C CA . GLN A 1 87 ? 16.828 64.500 34.711 1.00 20.95 94 GLN A CA 1
ATOM 677 C C . GLN A 1 87 ? 18.244 65.051 34.528 1.00 18.61 94 GLN A C 1
ATOM 678 O O . GLN A 1 87 ? 19.151 64.255 34.267 1.00 17.07 94 GLN A O 1
ATOM 684 N N . PHE A 1 88 ? 18.416 66.358 34.684 1.00 15.59 95 PHE A N 1
ATOM 685 C CA . PHE A 1 88 ? 19.675 67.055 34.348 1.00 15.31 95 PHE A CA 1
ATOM 686 C C . PHE A 1 88 ? 20.820 66.436 35.109 1.00 15.74 95 PHE A C 1
ATOM 687 O O . PHE A 1 88 ? 21.797 66.062 34.493 1.00 14.05 95 PHE A O 1
ATOM 695 N N . ASP A 1 89 ? 20.696 66.324 36.447 1.00 15.22 96 ASP A N 1
ATOM 696 C CA . ASP A 1 89 ? 21.799 65.813 37.252 1.00 15.54 96 ASP A CA 1
ATOM 697 C C . ASP A 1 89 ? 22.245 64.419 36.829 1.00 15.47 96 ASP A C 1
ATOM 698 O O . ASP A 1 89 ? 23.452 64.120 36.815 1.00 14.18 96 ASP A O 1
ATOM 703 N N . ASN A 1 90 ? 21.264 63.565 36.497 1.00 15.48 97 ASN A N 1
ATOM 704 C CA . ASN A 1 90 ? 21.558 62.179 36.155 1.00 15.57 97 ASN A CA 1
ATOM 705 C C . ASN A 1 90 ? 22.297 62.131 34.837 1.00 14.56 97 ASN A C 1
ATOM 706 O O . ASN A 1 90 ? 23.239 61.360 34.691 1.00 11.93 97 ASN A O 1
ATOM 711 N N . TYR A 1 91 ? 21.860 62.927 33.856 1.00 14.44 98 TYR A N 1
ATOM 712 C CA . TYR A 1 91 ? 22.571 62.899 32.574 1.00 14.15 98 TYR A CA 1
ATOM 713 C C . TYR A 1 91 ? 23.985 63.407 32.718 1.00 14.64 98 TYR A C 1
ATOM 714 O O . TYR A 1 91 ? 24.849 62.896 32.063 1.00 13.62 98 TYR A O 1
ATOM 723 N N . VAL A 1 92 ? 24.190 64.489 33.472 1.00 12.31 99 VAL A N 1
ATOM 724 C CA . VAL A 1 92 ? 25.539 65.075 33.603 1.00 14.39 99 VAL A CA 1
ATOM 725 C C . VAL A 1 92 ? 26.451 64.046 34.245 1.00 13.66 99 VAL A C 1
ATOM 726 O O . VAL A 1 92 ? 27.582 63.793 33.796 1.00 14.06 99 VAL A O 1
ATOM 730 N N . LYS A 1 93 ? 25.938 63.422 35.286 1.00 13.45 100 LYS A N 1
ATOM 731 C CA . LYS A 1 93 ? 26.674 62.321 35.962 1.00 14.34 100 LYS A CA 1
ATOM 732 C C . LYS A 1 93 ? 26.996 61.144 35.035 1.00 14.01 100 LYS A C 1
ATOM 733 O O . LYS A 1 93 ? 28.138 60.681 35.026 1.00 13.35 100 LYS A O 1
ATOM 739 N N . ILE A 1 94 ? 26.028 60.674 34.242 1.00 13.79 101 ILE A N 1
ATOM 740 C CA . ILE A 1 94 ? 26.395 59.632 33.228 1.00 14.56 101 ILE A CA 1
ATOM 741 C C . ILE A 1 94 ? 27.478 60.068 32.174 1.00 13.97 101 ILE A C 1
ATOM 742 O O . ILE A 1 94 ? 28.421 59.342 31.908 1.00 12.97 101 ILE A O 1
ATOM 747 N N . CYS A 1 95 ? 27.369 61.281 31.661 1.00 13.98 102 CYS A N 1
ATOM 748 C CA . CYS A 1 95 ? 28.455 61.916 30.859 1.00 15.43 102 CYS A CA 1
ATOM 749 C C . CYS A 1 95 ? 29.845 61.989 31.554 1.00 16.22 102 CYS A C 1
ATOM 750 O O . CYS A 1 95 ? 30.871 61.621 30.995 1.00 15.07 102 CYS A O 1
ATOM 753 N N . ASP A 1 96 ? 29.844 62.434 32.805 1.00 16.88 103 ASP A N 1
ATOM 754 C CA . ASP A 1 96 ? 31.034 62.375 33.647 1.00 18.00 103 ASP A CA 1
ATOM 755 C C . ASP A 1 96 ? 31.686 60.997 33.641 1.00 16.48 103 ASP A C 1
ATOM 756 O O . ASP A 1 96 ? 32.900 60.894 33.479 1.00 18.37 103 ASP A O 1
ATOM 761 N N . GLN A 1 97 ? 30.891 59.957 33.848 1.00 15.37 104 GLN A N 1
ATOM 762 C CA . GLN A 1 97 ? 31.401 58.611 33.903 1.00 15.99 104 GLN A CA 1
ATOM 763 C C . GLN A 1 97 ? 31.848 58.101 32.521 1.00 15.54 104 GLN A C 1
ATOM 764 O O . GLN A 1 97 ? 32.912 57.481 32.420 1.00 14.91 104 GLN A O 1
ATOM 770 N N . CYS A 1 98 ? 31.013 58.304 31.491 1.00 13.76 105 CYS A N 1
ATOM 771 C CA . CYS A 1 98 ? 31.170 57.566 30.218 1.00 14.62 105 CYS A CA 1
ATOM 772 C C . CYS A 1 98 ? 31.928 58.278 29.078 1.00 15.91 105 CYS A C 1
ATOM 773 O O . CYS A 1 98 ? 32.577 57.607 28.262 1.00 16.19 105 CYS A O 1
ATOM 776 N N . VAL A 1 99 ? 31.893 59.601 29.025 1.00 15.69 106 VAL A N 1
ATOM 777 C CA . VAL A 1 99 ? 32.530 60.280 27.878 1.00 15.41 106 VAL A CA 1
ATOM 778 C C . VAL A 1 99 ? 34.029 60.196 28.107 1.00 15.22 106 VAL A C 1
ATOM 779 O O . VAL A 1 99 ? 34.507 60.660 29.132 1.00 14.44 106 VAL A O 1
ATOM 783 N N . ASP A 1 100 ? 34.768 59.546 27.181 1.00 15.78 107 ASP A N 1
ATOM 784 C CA . ASP A 1 100 ? 36.194 59.380 27.322 1.00 16.09 107 ASP A CA 1
ATOM 785 C C . ASP A 1 100 ? 36.487 58.525 28.572 1.00 17.08 107 ASP A C 1
ATOM 786 O O . ASP A 1 100 ? 37.565 58.673 29.183 1.00 18.00 107 ASP A O 1
ATOM 791 N N . GLY A 1 101 ? 35.545 57.664 28.950 1.00 17.36 108 GLY A N 1
ATOM 792 C CA . GLY A 1 101 ? 35.596 56.861 30.219 1.00 15.13 108 GLY A CA 1
ATOM 793 C C . GLY A 1 101 ? 36.372 55.552 30.125 1.00 16.02 108 GLY A C 1
ATOM 794 O O . GLY A 1 101 ? 36.556 54.841 31.129 1.00 14.47 108 GLY A O 1
ATOM 795 N N . VAL A 1 102 ? 36.857 55.224 28.927 1.00 16.02 109 VAL A N 1
ATOM 796 C CA . VAL A 1 102 ? 37.538 53.947 28.723 1.00 16.94 109 VAL A CA 1
ATOM 797 C C . VAL A 1 102 ? 38.669 53.787 29.765 1.00 18.73 109 VAL A C 1
ATOM 798 O O . VAL A 1 102 ? 39.386 54.739 30.058 1.00 19.73 109 VAL A O 1
ATOM 802 N N . GLY A 1 103 ? 38.812 52.594 30.324 1.00 19.35 110 GLY A N 1
ATOM 803 C CA . GLY A 1 103 ? 39.845 52.420 31.345 1.00 20.64 110 GLY A CA 1
ATOM 804 C C . GLY A 1 103 ? 39.381 52.679 32.762 1.00 20.36 110 GLY A C 1
ATOM 805 O O . GLY A 1 103 ? 40.135 52.436 33.720 1.00 20.14 110 GLY A O 1
ATOM 806 N N . THR A 1 104 ? 38.138 53.163 32.908 1.00 19.93 111 THR A N 1
ATOM 807 C CA . THR A 1 104 ? 37.512 53.331 34.223 1.00 19.43 111 THR A CA 1
ATOM 808 C C . THR A 1 104 ? 36.167 52.555 34.422 1.00 19.58 111 THR A C 1
ATOM 809 O O . THR A 1 104 ? 35.446 52.192 33.455 1.00 17.99 111 THR A O 1
ATOM 813 N N . ARG A 1 105 ? 35.792 52.351 35.677 1.00 19.41 112 ARG A N 1
ATOM 814 C CA . ARG A 1 105 ? 34.466 51.755 36.017 1.00 22.14 112 ARG A CA 1
ATOM 815 C C . ARG A 1 105 ? 33.830 52.638 37.063 1.00 21.07 112 ARG A C 1
ATOM 816 O O . ARG A 1 105 ? 34.544 53.313 37.807 1.00 21.59 112 ARG A O 1
ATOM 824 N N . PRO A 1 106 ? 32.508 52.717 37.086 1.00 20.30 113 PRO A N 1
ATOM 825 C CA . PRO A 1 106 ? 31.963 53.662 38.024 1.00 20.97 113 PRO A CA 1
ATOM 826 C C . PRO A 1 106 ? 31.838 53.096 39.451 1.00 23.36 113 PRO A C 1
ATOM 827 O O . PRO A 1 106 ? 31.907 51.904 39.666 1.00 20.85 113 PRO A O 1
ATOM 831 N N . LYS A 1 107 ? 31.785 54.011 40.412 1.00 26.86 114 LYS A N 1
ATOM 832 C CA . LYS A 1 107 ? 30.777 54.014 41.426 1.00 30.00 114 LYS A CA 1
ATOM 833 C C . LYS A 1 107 ? 30.777 55.139 42.473 1.00 31.23 114 LYS A C 1
ATOM 834 O O . LYS A 1 107 ? 31.636 55.145 43.315 1.00 34.68 114 LYS A O 1
ATOM 840 N N . ARG B 1 1 ? 10.691 65.884 23.946 1.00 22.11 8 ARG B N 1
ATOM 841 C CA . ARG B 1 1 ? 12.147 66.353 23.728 1.00 21.54 8 ARG B CA 1
ATOM 842 C C . ARG B 1 1 ? 12.334 66.726 22.282 1.00 19.71 8 ARG B C 1
ATOM 843 O O . ARG B 1 1 ? 11.921 65.988 21.416 1.00 20.52 8 ARG B O 1
ATOM 851 N N . TYR B 1 2 ? 12.930 67.883 22.022 1.00 18.88 9 TYR B N 1
ATOM 852 C CA . TYR B 1 2 ? 13.206 68.318 20.677 1.00 19.09 9 TYR B CA 1
ATOM 853 C C . TYR B 1 2 ? 13.950 67.236 19.821 1.00 17.28 9 TYR B C 1
ATOM 854 O O . TYR B 1 2 ? 13.559 66.934 18.679 1.00 17.19 9 TYR B O 1
ATOM 863 N N . CYS B 1 3 ? 14.925 66.594 20.436 1.00 16.86 10 CYS B N 1
ATOM 864 C CA . CYS B 1 3 ? 15.726 65.535 19.749 1.00 16.52 10 CYS B CA 1
ATOM 865 C C . CYS B 1 3 ? 14.912 64.304 19.338 1.00 16.92 10 CYS B C 1
ATOM 866 O O . CYS B 1 3 ? 15.356 63.522 18.482 1.00 16.24 10 CYS B O 1
ATOM 869 N N . LYS B 1 4 ? 13.703 64.121 19.886 1.00 15.79 11 LYS B N 1
ATOM 870 C CA . LYS B 1 4 ? 12.883 62.983 19.492 1.00 15.69 11 LYS B CA 1
ATOM 871 C C . LYS B 1 4 ? 11.707 63.382 18.504 1.00 17.11 11 LYS B C 1
ATOM 872 O O . LYS B 1 4 ? 10.899 62.546 18.175 1.00 17.74 11 LYS B O 1
ATOM 878 N N . ARG B 1 5 ? 11.598 64.640 18.098 1.00 17.86 12 ARG B N 1
ATOM 879 C CA . ARG B 1 5 ? 10.545 65.037 17.165 1.00 19.29 12 ARG B CA 1
ATOM 880 C C . ARG B 1 5 ? 10.615 64.304 15.822 1.00 20.62 12 ARG B C 1
ATOM 881 O O . ARG B 1 5 ? 11.702 63.945 15.344 1.00 19.31 12 ARG B O 1
ATOM 889 N N . THR B 1 6 ? 9.450 64.048 15.218 1.00 20.28 13 THR B N 1
ATOM 890 C CA . THR B 1 6 ? 9.422 63.529 13.868 1.00 22.52 13 THR B CA 1
ATOM 891 C C . THR B 1 6 ? 8.533 64.452 12.969 1.00 22.86 13 THR B C 1
ATOM 892 O O . THR B 1 6 ? 7.772 65.344 13.459 1.00 23.22 13 THR B O 1
ATOM 896 N N . ILE B 1 7 ? 8.672 64.299 11.665 1.00 22.62 14 ILE B N 1
ATOM 897 C CA . ILE B 1 7 ? 7.934 65.163 10.764 1.00 22.49 14 ILE B CA 1
ATOM 898 C C . ILE B 1 7 ? 6.693 64.429 10.265 1.00 23.20 14 ILE B C 1
ATOM 899 O O . ILE B 1 7 ? 6.784 63.507 9.488 1.00 20.32 14 ILE B O 1
ATOM 904 N N . PRO B 1 8 ? 5.504 64.891 10.713 1.00 26.23 15 PRO B N 1
ATOM 905 C CA . PRO B 1 8 ? 4.329 64.179 10.256 1.00 27.78 15 PRO B CA 1
ATOM 906 C C . PRO B 1 8 ? 3.971 64.535 8.777 1.00 30.05 15 PRO B C 1
ATOM 907 O O . PRO B 1 8 ? 4.374 65.593 8.264 1.00 29.73 15 P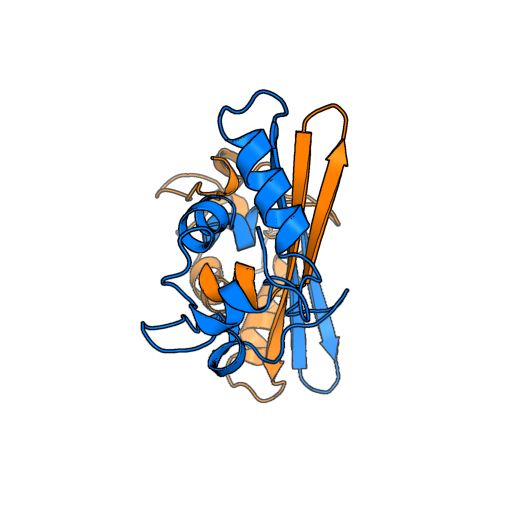RO B O 1
ATOM 911 N N . PRO B 1 9 ? 3.219 63.654 8.096 1.00 32.23 16 PRO B N 1
ATOM 912 C CA . PRO B 1 9 ? 2.528 64.031 6.830 1.00 33.20 16 PRO B CA 1
ATOM 913 C C . PRO B 1 9 ? 1.884 65.437 6.782 1.00 33.62 16 PRO B C 1
ATOM 914 O O . PRO B 1 9 ? 1.221 65.869 7.726 1.00 34.59 16 PRO B O 1
ATOM 918 N N . GLY B 1 10 ? 2.138 66.182 5.703 1.00 34.07 17 GLY B N 1
ATOM 919 C CA . GLY B 1 10 ? 1.585 67.531 5.516 1.00 33.08 17 GLY B CA 1
ATOM 920 C C . GLY B 1 10 ? 2.263 68.657 6.262 1.00 34.13 17 GLY B C 1
ATOM 921 O O . GLY B 1 10 ? 1.775 69.824 6.265 1.00 34.96 17 GLY B O 1
ATOM 922 N N . TYR B 1 11 ? 3.359 68.335 6.969 1.00 32.21 18 TYR B N 1
ATOM 923 C CA . TYR B 1 11 ? 4.099 69.365 7.682 1.00 31.19 18 TYR B CA 1
ATOM 924 C C . TYR B 1 11 ? 5.374 69.718 6.904 1.00 28.51 18 TYR B C 1
ATOM 925 O O . TYR B 1 11 ? 5.998 68.826 6.319 1.00 26.42 18 TYR B O 1
ATOM 934 N N . LYS B 1 12 ? 5.710 71.008 6.901 1.00 26.64 19 LYS B N 1
ATOM 935 C CA . LYS B 1 12 ? 6.981 71.478 6.411 1.00 25.82 19 LYS B CA 1
ATOM 936 C C . LYS B 1 12 ? 8.109 71.116 7.411 1.00 24.58 19 LYS B C 1
ATOM 937 O O . LYS B 1 12 ? 7.858 70.906 8.62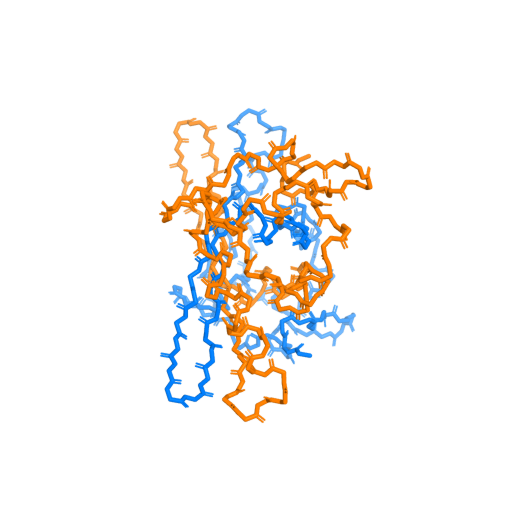7 1.00 22.94 19 LYS B O 1
ATOM 943 N N . VAL B 1 13 ? 9.351 71.132 6.924 1.00 22.83 20 VAL B N 1
ATOM 944 C CA . VAL B 1 13 ? 10.482 70.872 7.831 1.00 19.72 20 VAL B CA 1
ATOM 945 C C . VAL B 1 13 ? 10.537 71.944 8.916 1.00 21.00 20 VAL B C 1
ATOM 946 O O . VAL B 1 13 ? 10.747 71.631 10.084 1.00 20.16 20 VAL B O 1
ATOM 950 N N . ASP B 1 14 ? 10.360 73.210 8.538 1.00 23.27 21 ASP B N 1
ATOM 951 C CA . ASP B 1 14 ? 10.616 74.367 9.455 1.00 25.19 21 ASP B CA 1
ATOM 952 C C . ASP B 1 14 ? 9.577 74.516 10.572 1.00 25.52 21 ASP B C 1
ATOM 953 O O . ASP B 1 14 ? 9.785 75.277 11.534 1.00 27.09 21 ASP B O 1
ATOM 958 N N . GLN B 1 15 ? 8.457 73.829 10.403 1.00 24.67 22 GLN B N 1
ATOM 959 C CA . GLN B 1 15 ? 7.428 73.720 11.385 1.00 25.29 22 GLN B CA 1
ATOM 960 C C . GLN B 1 15 ? 7.903 72.881 12.556 1.00 26.03 22 GLN B C 1
ATOM 961 O O . GLN B 1 15 ? 7.411 73.047 13.684 1.00 27.25 22 GLN B O 1
ATOM 967 N N . VAL B 1 16 ? 8.858 71.977 12.298 1.00 24.43 23 VAL B N 1
ATOM 968 C CA . VAL B 1 16 ? 9.278 71.036 13.297 1.00 22.23 23 VAL B CA 1
ATOM 969 C C . VAL B 1 16 ? 10.723 71.413 13.707 1.00 22.28 23 VAL B C 1
ATOM 970 O O . VAL B 1 16 ? 11.032 71.488 14.892 1.00 23.47 23 VAL B O 1
ATOM 974 N N . PHE B 1 17 ? 11.616 71.612 12.746 1.00 18.67 24 PHE B N 1
ATOM 975 C CA . PHE B 1 17 ? 13.025 71.772 13.084 1.00 17.93 24 PHE B CA 1
ATOM 976 C C . PHE B 1 17 ? 13.603 73.100 12.735 1.00 19.23 24 PHE B C 1
ATOM 977 O O . PHE B 1 17 ? 14.833 73.254 12.611 1.00 18.22 24 PHE B O 1
ATOM 985 N N . GLY B 1 18 ? 12.735 74.087 12.541 1.00 19.96 25 GLY B N 1
ATOM 986 C CA . GLY B 1 18 ? 13.235 75.433 12.329 1.00 21.30 25 GLY B CA 1
ATOM 987 C C . GLY B 1 18 ? 13.585 75.637 10.864 1.00 23.40 25 GLY B C 1
ATOM 988 O O . GLY B 1 18 ? 13.608 74.665 10.061 1.00 21.27 25 GLY B O 1
ATOM 989 N N . PRO B 1 19 ? 13.850 76.893 10.513 1.00 23.77 26 PRO B N 1
ATOM 990 C CA . PRO B 1 19 ? 14.124 77.349 9.138 1.00 23.55 26 PRO B CA 1
ATOM 991 C C . PRO B 1 19 ? 15.432 76.779 8.675 1.00 22.55 26 PRO B C 1
ATOM 992 O O . PRO B 1 19 ? 16.301 76.510 9.475 1.00 20.42 26 PRO B O 1
ATOM 996 N N . ARG B 1 20 ? 15.545 76.545 7.375 1.00 21.22 27 ARG B N 1
ATOM 997 C CA . ARG B 1 20 ? 16.771 76.004 6.815 1.00 19.99 27 ARG B CA 1
ATOM 998 C C . ARG B 1 20 ? 17.810 77.080 6.829 1.00 21.25 27 ARG B C 1
ATOM 999 O O . ARG B 1 20 ? 17.488 78.234 6.572 1.00 21.39 27 ARG B O 1
ATOM 1007 N N . THR B 1 21 ? 19.062 76.729 7.125 1.00 20.17 28 THR B N 1
ATOM 1008 C CA . THR B 1 21 ? 20.056 77.732 7.407 1.00 20.28 28 THR B CA 1
ATOM 1009 C C . THR B 1 21 ? 21.226 77.427 6.557 1.00 19.53 28 THR B C 1
ATOM 1010 O O . THR B 1 21 ? 21.185 76.469 5.792 1.00 19.84 28 THR B O 1
ATOM 1014 N N . LYS B 1 22 ? 22.279 78.221 6.677 1.00 19.37 29 LYS B N 1
ATOM 1015 C CA . LYS B 1 22 ? 23.532 77.898 6.014 1.00 21.04 29 LYS B CA 1
ATOM 1016 C C . LYS B 1 22 ? 24.631 77.851 7.013 1.00 21.86 29 LYS B C 1
ATOM 1017 O O . LYS B 1 22 ? 24.845 78.832 7.775 1.00 20.90 29 LYS B O 1
ATOM 1023 N N . GLY B 1 23 ? 25.350 76.732 7.031 1.00 21.18 30 GLY B N 1
ATOM 1024 C CA . GLY B 1 23 ? 26.536 76.644 7.910 1.00 22.03 30 GLY B CA 1
ATOM 1025 C C . GLY B 1 23 ? 26.207 76.577 9.403 1.00 21.69 30 GLY B C 1
ATOM 1026 O O . GLY B 1 23 ? 27.059 76.927 10.263 1.00 22.42 30 GLY B O 1
ATOM 1027 N N . LYS B 1 24 ? 24.987 76.192 9.738 1.00 20.73 31 LYS B N 1
ATOM 1028 C CA . LYS B 1 24 ? 24.540 76.113 11.170 1.00 22.04 31 LYS B CA 1
ATOM 1029 C C . LYS B 1 24 ? 23.691 74.889 11.326 1.00 20.23 31 LYS B C 1
ATOM 1030 O O . LYS B 1 24 ? 23.394 74.277 10.295 1.00 18.46 31 LYS B O 1
ATOM 1036 N N . GLU B 1 25 ? 23.186 74.618 12.560 1.00 18.63 32 GLU B N 1
ATOM 1037 C CA . GLU B 1 25 ? 22.142 73.592 12.772 1.00 20.08 32 GLU B CA 1
ATOM 1038 C C . GLU B 1 25 ? 20.994 73.874 11.850 1.00 18.68 32 GLU B C 1
ATOM 1039 O O . GLU B 1 25 ? 20.709 75.016 11.663 1.00 18.42 32 GLU B O 1
ATOM 1045 N N . GLY B 1 26 ? 20.351 72.841 11.302 1.00 17.10 33 GLY B N 1
ATOM 1046 C CA . GLY B 1 26 ? 19.187 73.069 10.446 1.00 16.80 33 GLY B CA 1
ATOM 1047 C C . GLY B 1 26 ? 19.554 73.463 9.014 1.00 16.31 33 GLY B C 1
ATOM 1048 O O . GLY B 1 26 ? 18.739 74.093 8.318 1.00 16.98 33 GLY B O 1
ATOM 1049 N N . ASN B 1 27 ? 20.767 73.090 8.571 1.00 15.78 34 ASN B N 1
ATOM 1050 C CA . ASN B 1 27 ? 21.257 73.528 7.245 1.00 15.07 34 ASN B CA 1
ATOM 1051 C C . ASN B 1 27 ? 20.876 72.544 6.132 1.00 14.66 34 ASN B C 1
ATOM 1052 O O . ASN B 1 27 ? 21.053 72.868 4.944 1.00 16.03 34 ASN B O 1
ATOM 1057 N N . PHE B 1 28 ? 20.318 71.377 6.498 1.00 14.37 35 PHE B N 1
ATOM 1058 C CA . PHE B 1 28 ? 19.938 70.373 5.496 1.00 14.97 35 PHE B CA 1
ATOM 1059 C C . PHE B 1 28 ? 18.553 70.582 4.894 1.00 16.12 35 PHE B C 1
ATOM 1060 O O . PHE B 1 28 ? 17.523 70.376 5.572 1.00 14.07 35 PHE B O 1
ATOM 1068 N N . GLY B 1 29 ? 18.515 70.989 3.625 1.00 16.89 36 GLY B N 1
ATOM 1069 C CA . GLY B 1 29 ? 17.220 71.080 2.884 1.00 15.56 36 GLY B CA 1
ATOM 1070 C C . GLY B 1 29 ? 17.162 72.337 2.026 1.00 15.76 36 GLY B C 1
ATOM 1071 O O . GLY B 1 29 ? 17.470 73.397 2.494 1.00 17.25 36 GLY B O 1
ATOM 1072 N N . ASP B 1 30 ? 16.747 72.205 0.773 1.00 16.09 37 ASP B N 1
ATOM 1073 C CA . ASP B 1 30 ? 16.475 73.347 -0.053 1.00 16.65 37 ASP B CA 1
ATOM 1074 C C . ASP B 1 30 ? 14.970 73.658 0.131 1.00 16.98 37 ASP B C 1
ATOM 1075 O O . ASP B 1 30 ? 14.304 73.013 0.942 1.00 16.12 37 ASP B O 1
ATOM 1080 N N . ASP B 1 31 ? 14.474 74.653 -0.583 1.00 16.99 38 ASP B N 1
ATOM 1081 C CA . ASP B 1 31 ? 13.070 75.094 -0.431 1.00 20.27 38 ASP B CA 1
ATOM 1082 C C . ASP B 1 31 ? 12.019 74.032 -0.750 1.00 19.67 38 ASP B C 1
ATOM 1083 O O . ASP B 1 31 ? 10.950 73.992 -0.120 1.00 21.61 38 ASP B O 1
ATOM 1088 N N . LYS B 1 32 ? 12.300 73.132 -1.686 1.00 20.16 39 LYS B N 1
ATOM 1089 C CA . LYS B 1 32 ? 11.363 72.022 -1.982 1.00 20.28 39 LYS B CA 1
ATOM 1090 C C . LYS B 1 32 ? 11.315 71.012 -0.856 1.00 18.24 39 LYS B C 1
ATOM 1091 O O . LYS B 1 32 ? 10.258 70.578 -0.456 1.00 16.74 39 LYS B O 1
ATOM 1097 N N . MET B 1 33 ? 12.491 70.613 -0.363 1.00 17.48 40 MET B N 1
ATOM 1098 C CA . MET B 1 33 ? 12.528 69.713 0.806 1.00 16.70 40 MET B CA 1
ATOM 1099 C C . MET B 1 33 ? 11.833 70.356 2.018 1.00 18.21 40 MET B C 1
ATOM 1100 O O . MET B 1 33 ? 11.104 69.673 2.717 1.00 20.72 40 MET B O 1
ATOM 1105 N N . ASN B 1 34 ? 12.091 71.636 2.297 1.00 19.29 41 ASN B N 1
ATOM 1106 C CA . ASN B 1 34 ? 11.339 72.335 3.369 1.00 19.35 41 ASN B CA 1
ATOM 1107 C C . ASN B 1 34 ? 9.801 72.184 3.208 1.00 21.46 41 ASN B C 1
ATOM 1108 O O . ASN B 1 34 ? 9.100 71.778 4.157 1.00 20.26 41 ASN B O 1
ATOM 1113 N N . GLU B 1 35 ? 9.281 72.499 2.017 1.00 21.28 42 GLU B N 1
ATOM 1114 C CA . GLU B 1 35 ? 7.830 72.547 1.768 1.00 23.27 42 GLU B CA 1
ATOM 1115 C C . GLU B 1 35 ? 7.188 71.213 1.782 1.00 23.18 42 GLU B C 1
ATOM 1116 O O . GLU B 1 35 ? 6.074 71.081 2.241 1.00 24.22 42 GLU B O 1
ATOM 1122 N N . GLU B 1 36 ? 7.865 70.219 1.211 1.00 22.85 43 GLU B N 1
ATOM 1123 C CA . GLU B 1 36 ? 7.290 68.903 1.021 1.00 23.22 43 GLU B CA 1
ATOM 1124 C C . GLU B 1 36 ? 7.495 68.007 2.219 1.00 23.88 43 GLU B C 1
ATOM 1125 O O . GLU B 1 36 ? 6.714 67.046 2.456 1.00 24.01 43 GLU B O 1
ATOM 1131 N N . GLY B 1 37 ? 8.505 68.324 3.023 1.00 23.25 44 GLY B N 1
ATOM 1132 C CA . GLY B 1 37 ? 8.819 67.385 4.111 1.00 22.50 44 GLY B CA 1
ATOM 1133 C C . GLY B 1 37 ? 9.017 65.951 3.639 1.00 22.41 44 GLY B C 1
ATOM 1134 O O . GLY B 1 37 ? 9.736 65.655 2.635 1.00 22.49 44 GLY B O 1
ATOM 1135 N N . ILE B 1 38 ? 8.379 65.025 4.340 1.00 21.89 45 ILE B N 1
ATOM 1136 C CA . ILE B 1 38 ? 8.553 63.587 4.053 1.00 22.47 45 ILE B CA 1
ATOM 1137 C C . ILE B 1 38 ? 7.951 63.074 2.725 1.00 22.45 45 ILE B C 1
ATOM 1138 O O . ILE B 1 38 ? 8.207 61.957 2.343 1.00 23.16 45 ILE B O 1
ATOM 1143 N N . LYS B 1 39 ? 7.183 63.897 2.040 1.00 23.50 46 LYS B N 1
ATOM 1144 C CA . LYS B 1 39 ? 6.625 63.587 0.689 1.00 25.54 46 LYS B CA 1
ATOM 1145 C C . LYS B 1 39 ? 7.806 63.561 -0.297 1.00 25.14 46 LYS B C 1
ATOM 1146 O O . LYS B 1 39 ? 7.863 62.736 -1.233 1.00 25.32 46 LYS B O 1
ATOM 1152 N N . ASP B 1 40 ? 8.818 64.399 -0.016 1.00 24.51 47 ASP B N 1
ATOM 1153 C CA . ASP B 1 40 ? 10.021 64.493 -0.892 1.00 22.11 47 ASP B CA 1
ATOM 1154 C C . ASP B 1 40 ? 10.805 63.158 -0.822 1.00 21.92 47 ASP B C 1
ATOM 1155 O O . ASP B 1 40 ? 11.412 62.835 0.211 1.00 21.27 47 ASP B O 1
ATOM 1160 N N . GLY B 1 41 ? 10.800 62.413 -1.925 1.00 18.90 48 GLY B N 1
ATOM 1161 C CA . GLY B 1 41 ? 11.566 61.144 -2.054 1.00 21.94 48 GLY B CA 1
ATOM 1162 C C . GLY B 1 41 ? 13.070 61.246 -1.772 1.00 21.78 48 GLY B C 1
ATOM 1163 O O . GLY B 1 41 ? 13.746 60.232 -1.400 1.00 24.21 48 GLY B O 1
ATOM 1164 N N . ARG B 1 42 ? 13.618 62.464 -1.845 1.00 21.09 49 ARG B N 1
ATOM 1165 C CA . ARG B 1 42 ? 15.052 62.647 -1.486 1.00 20.09 49 ARG B CA 1
ATOM 1166 C C . ARG B 1 42 ? 15.277 62.407 0.008 1.00 19.74 49 ARG B C 1
ATOM 1167 O O . ARG B 1 42 ? 16.378 61.987 0.449 1.00 18.13 49 ARG B O 1
ATOM 1175 N N . VAL B 1 43 ? 14.223 62.669 0.773 1.00 18.08 50 VAL B N 1
ATOM 1176 C CA . VAL B 1 43 ? 14.276 62.537 2.223 1.00 17.87 50 VAL B CA 1
ATOM 1177 C C . VAL B 1 43 ? 14.420 61.058 2.526 1.00 18.60 50 VAL B C 1
ATOM 1178 O O . VAL B 1 43 ? 15.209 60.674 3.386 1.00 17.33 50 VAL B O 1
ATOM 1182 N N . THR B 1 44 ? 13.711 60.213 1.761 1.00 18.56 51 THR B N 1
ATOM 1183 C CA . THR B 1 44 ? 13.686 58.770 1.982 1.00 18.17 51 THR B CA 1
ATOM 1184 C C . THR B 1 44 ? 15.064 58.209 1.792 1.00 17.35 51 THR B C 1
ATOM 1185 O O . THR B 1 44 ? 15.605 57.419 2.602 1.00 16.45 51 THR B O 1
ATOM 1189 N N . ALA B 1 45 ? 15.690 58.690 0.734 1.00 17.09 52 ALA B N 1
ATOM 1190 C CA . ALA B 1 45 ? 17.030 58.280 0.400 1.00 16.14 52 ALA B CA 1
ATOM 1191 C C . ALA B 1 45 ? 17.987 58.693 1.513 1.00 15.13 52 ALA B C 1
ATOM 1192 O O . ALA B 1 45 ? 18.753 57.864 2.019 1.00 14.80 52 ALA B O 1
ATOM 1194 N N . MET B 1 46 ? 17.962 59.980 1.875 1.00 14.05 53 MET B N 1
ATOM 1195 C CA . MET B 1 46 ? 18.939 60.502 2.871 1.00 14.33 53 MET B CA 1
ATOM 1196 C C . MET B 1 46 ? 18.835 59.829 4.243 1.00 15.83 53 MET B C 1
ATOM 1197 O O . MET B 1 46 ? 19.853 59.674 4.932 1.00 15.15 53 MET B O 1
ATOM 1202 N N . LEU B 1 47 ? 17.620 59.430 4.654 1.00 15.23 54 LEU B N 1
ATOM 1203 C CA . LEU B 1 47 ? 17.505 58.725 6.009 1.00 17.30 54 LEU B CA 1
ATOM 1204 C C . LEU B 1 47 ? 18.329 57.449 6.100 1.00 17.00 54 LEU B C 1
ATOM 1205 O O . LEU B 1 47 ? 18.665 56.944 7.189 1.00 16.30 54 LEU B O 1
ATOM 1210 N N . ASN B 1 48 ? 18.666 56.861 4.952 1.00 19.01 55 ASN B N 1
ATOM 1211 C CA . ASN B 1 48 ? 19.493 55.635 4.979 1.00 17.92 55 ASN B CA 1
ATOM 1212 C C . ASN B 1 48 ? 20.895 55.904 5.492 1.00 16.08 55 ASN B C 1
ATOM 1213 O O . ASN B 1 48 ? 21.648 54.968 5.809 1.00 16.98 55 ASN B O 1
ATOM 1218 N N . LEU B 1 49 ? 21.284 57.177 5.511 1.00 13.23 56 LEU B N 1
ATOM 1219 C CA . LEU B 1 49 ? 22.658 57.564 5.953 1.00 13.29 56 LEU B CA 1
ATOM 1220 C C . LEU B 1 49 ? 22.722 58.206 7.353 1.00 12.41 56 LEU B C 1
ATOM 1221 O O . LEU B 1 49 ? 23.800 58.583 7.832 1.00 10.97 56 LEU B O 1
ATOM 1226 N N . VAL B 1 50 ? 21.570 58.292 8.004 1.00 12.63 57 VAL B N 1
ATOM 1227 C CA . VAL B 1 50 ? 21.467 58.841 9.357 1.00 12.19 57 VAL B CA 1
ATOM 1228 C C . VAL B 1 50 ? 21.700 57.659 10.346 1.00 11.77 57 VAL B C 1
ATOM 1229 O O . VAL B 1 50 ? 21.175 56.515 10.159 1.00 13.03 57 VAL B O 1
ATOM 1233 N N . PRO B 1 51 ? 22.501 57.898 11.394 1.00 11.84 58 PRO B N 1
ATOM 1234 C CA . PRO B 1 51 ? 22.773 56.812 12.320 1.00 10.96 58 PRO B CA 1
ATOM 1235 C C . PRO B 1 51 ? 21.542 56.339 13.088 1.00 10.75 58 PRO B C 1
ATOM 1236 O O . PRO B 1 51 ? 20.670 57.164 13.438 1.00 10.05 58 PRO B O 1
ATOM 1240 N N . SER B 1 52 ? 21.489 55.033 13.382 1.00 11.21 59 SER B N 1
ATOM 1241 C CA . SER B 1 52 ? 20.496 54.479 14.343 1.00 12.27 59 SER B CA 1
ATOM 1242 C C . SER B 1 52 ? 20.735 55.173 15.682 1.00 11.99 59 SER B C 1
ATOM 1243 O O . SER B 1 52 ? 21.838 55.736 15.929 1.00 12.07 59 SER B O 1
ATOM 1246 N N . SER B 1 53 ? 19.801 55.026 16.609 1.00 12.62 60 SER B N 1
ATOM 1247 C CA . SER B 1 53 ? 20.044 55.620 17.948 1.00 13.44 60 SER B CA 1
ATOM 1248 C C . SER B 1 53 ? 21.289 54.977 18.598 1.00 13.61 60 SER B C 1
ATOM 1249 O O . SER B 1 53 ? 22.124 55.711 19.092 1.00 14.90 60 SER B O 1
ATOM 1252 N N . HIS B 1 54 ? 21.498 53.641 18.512 1.00 13.07 61 HIS B N 1
ATOM 1253 C CA . HIS B 1 54 ? 22.766 53.019 18.990 1.00 12.85 61 HIS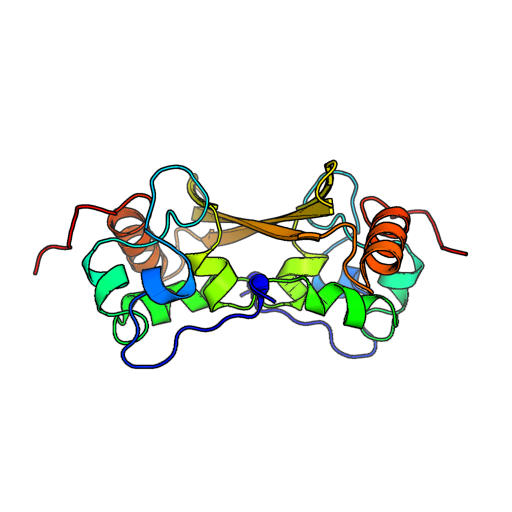 B CA 1
ATOM 1254 C C . HIS B 1 54 ? 24.017 53.521 18.304 1.00 13.06 61 HIS B C 1
ATOM 1255 O O . HIS B 1 54 ? 24.997 53.875 18.969 1.00 13.32 61 HIS B O 1
ATOM 1262 N N . ALA B 1 55 ? 23.972 53.621 16.957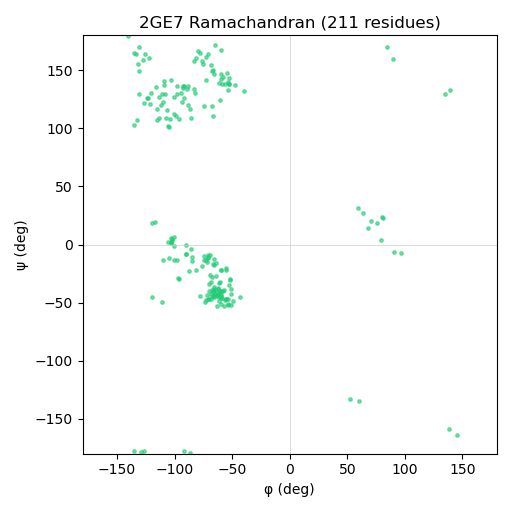 1.00 13.01 62 ALA B N 1
ATOM 1263 C CA . ALA B 1 55 ? 25.164 54.059 16.238 1.00 13.41 62 ALA B CA 1
ATOM 1264 C C . ALA B 1 55 ? 25.447 55.531 16.626 1.00 13.37 62 ALA B C 1
ATOM 1265 O O . ALA B 1 55 ? 26.617 55.933 16.814 1.00 13.80 62 ALA B O 1
ATOM 1267 N N . CYS B 1 56 ? 24.400 56.319 16.819 1.00 13.46 63 CYS B N 1
ATOM 1268 C CA . CYS B 1 56 ? 24.604 57.739 17.216 1.00 15.03 63 CYS B CA 1
ATOM 1269 C C . CYS B 1 56 ? 25.310 57.859 18.583 1.00 16.08 63 CYS B C 1
ATOM 1270 O O . CYS B 1 56 ? 26.252 58.653 18.756 1.00 15.00 63 CYS B O 1
ATOM 1273 N N . LEU B 1 57 ? 24.916 57.017 19.531 1.00 15.84 64 LEU B N 1
ATOM 1274 C CA . LEU B 1 57 ? 25.516 57.094 20.881 1.00 14.76 64 LEU B CA 1
ATOM 1275 C C . LEU B 1 57 ? 26.954 56.570 20.907 1.00 13.97 64 LEU B C 1
ATOM 1276 O O . LEU B 1 57 ? 27.884 57.154 21.528 1.00 12.09 64 LEU B O 1
ATOM 1281 N N . PHE B 1 58 ? 27.128 55.406 20.305 1.00 11.97 65 PHE B N 1
ATOM 1282 C CA . PHE B 1 58 ? 28.385 54.667 20.472 1.00 11.98 65 PHE B CA 1
ATOM 1283 C C . PHE B 1 58 ? 29.348 54.806 19.290 1.00 12.46 65 PHE B C 1
ATOM 1284 O O . PHE B 1 58 ? 30.518 54.396 19.388 1.00 12.78 65 PHE B O 1
ATOM 1292 N N . GLY B 1 59 ? 28.868 55.319 18.161 1.00 13.20 66 GLY B N 1
ATOM 1293 C CA . GLY B 1 59 ? 29.752 55.521 17.026 1.00 14.24 66 GLY B CA 1
ATOM 1294 C C . GLY B 1 59 ? 30.146 56.970 16.794 1.00 15.45 66 GLY B C 1
ATOM 1295 O O . GLY B 1 59 ? 30.995 57.245 15.960 1.00 15.49 66 GLY B O 1
ATOM 1296 N N . SER B 1 60 ? 29.479 57.924 17.476 1.00 15.01 67 SER B N 1
ATOM 1297 C CA . SER B 1 60 ? 29.775 59.339 17.365 1.00 13.41 67 SER B CA 1
ATOM 1298 C C . SER B 1 60 ? 31.009 59.682 18.233 1.00 12.74 67 SER B C 1
ATOM 1299 O O . SER B 1 60 ? 31.408 58.923 19.117 1.00 13.72 67 SER B O 1
ATOM 1302 N N . ARG B 1 61 ? 31.532 60.874 17.998 1.00 13.85 68 ARG B N 1
ATOM 1303 C CA . ARG B 1 61 ? 32.305 61.559 19.024 1.00 14.53 68 ARG B CA 1
ATOM 1304 C C . ARG B 1 61 ? 31.310 62.423 19.789 1.00 14.85 68 ARG B C 1
ATOM 1305 O O . ARG B 1 61 ? 30.604 63.218 19.216 1.00 16.19 68 ARG B O 1
ATOM 1313 N N . VAL B 1 62 ? 31.287 62.248 21.097 1.00 14.12 69 VAL B N 1
ATOM 1314 C CA . VAL B 1 62 ? 30.308 62.902 21.984 1.00 13.67 69 VAL B CA 1
ATOM 1315 C C . VAL B 1 62 ? 31.028 63.933 22.844 1.00 15.72 69 VAL B C 1
ATOM 1316 O O . VAL B 1 62 ? 32.045 63.574 23.460 1.00 16.26 69 VAL B O 1
ATOM 1320 N N . THR B 1 63 ? 30.513 65.174 22.888 1.00 15.19 70 THR B N 1
ATOM 1321 C CA . THR B 1 63 ? 31.143 66.248 23.628 1.00 17.34 70 THR B CA 1
ATOM 1322 C C . THR B 1 63 ? 30.087 66.941 24.459 1.00 16.32 70 THR B C 1
ATOM 1323 O O . THR B 1 63 ? 29.213 67.571 23.898 1.00 18.26 70 THR B O 1
ATOM 1327 N N . PRO B 1 64 ? 30.107 66.738 25.801 1.00 15.90 71 PRO B N 1
ATOM 1328 C CA . PRO B 1 64 ? 29.233 67.470 26.692 1.00 15.57 71 PRO B CA 1
ATOM 1329 C C . PRO B 1 64 ? 29.860 68.849 27.017 1.00 16.80 71 PRO B C 1
ATOM 1330 O O . PRO B 1 64 ? 31.102 68.971 27.210 1.00 15.76 71 PRO B O 1
ATOM 1334 N N . LYS B 1 65 ? 29.038 69.888 26.943 1.00 16.26 72 LYS B N 1
ATOM 1335 C CA . LYS B 1 65 ? 29.456 71.230 27.464 1.00 19.23 72 LYS B CA 1
ATOM 1336 C C . LYS B 1 65 ? 28.367 71.793 28.365 1.00 17.14 72 LYS B C 1
ATOM 1337 O O . LYS B 1 65 ? 27.204 71.863 27.965 1.00 16.84 72 LYS B O 1
ATOM 1343 N N . LEU B 1 66 ? 28.753 72.230 29.554 1.00 16.98 73 LEU B N 1
ATOM 1344 C CA . LEU B 1 66 ? 27.850 72.829 30.503 1.00 18.17 73 LEU B CA 1
ATOM 1345 C C . LEU B 1 66 ? 27.867 74.354 30.313 1.00 19.71 73 LEU B C 1
ATOM 1346 O O . LEU B 1 66 ? 28.950 74.945 30.107 1.00 18.86 73 LEU B O 1
ATOM 1351 N N . GLN B 1 67 ? 26.671 74.953 30.334 1.00 19.87 74 GLN B N 1
ATOM 1352 C CA . GLN B 1 67 ? 26.499 76.397 30.216 1.00 22.26 74 GLN B CA 1
ATOM 1353 C C . GLN B 1 67 ? 25.484 76.749 31.286 1.00 23.77 74 GLN B C 1
ATOM 1354 O O . GLN B 1 67 ? 24.868 75.838 31.839 1.00 22.19 74 GLN B O 1
ATOM 1360 N N . PRO B 1 68 ? 25.350 78.062 31.643 1.00 25.25 75 PRO B N 1
ATOM 1361 C CA . PRO B 1 68 ? 24.356 78.441 32.644 1.00 25.44 75 PRO B CA 1
ATOM 1362 C C . PRO B 1 68 ? 23.009 77.879 32.311 1.00 25.79 75 PRO B C 1
ATOM 1363 O O . PRO B 1 68 ? 22.318 77.429 33.209 1.00 28.14 75 PRO B O 1
ATOM 1367 N N . ASP B 1 69 ? 22.616 77.834 31.044 1.00 24.62 76 ASP B N 1
ATOM 1368 C CA . ASP B 1 69 ? 21.315 77.284 30.784 1.00 24.39 76 ASP B CA 1
ATOM 1369 C C . ASP B 1 69 ? 21.175 75.746 30.901 1.00 22.73 76 ASP B C 1
ATOM 1370 O O . ASP B 1 69 ? 20.038 75.216 30.862 1.00 24.26 76 ASP B O 1
ATOM 1375 N N . GLY B 1 70 ? 22.278 75.023 31.038 1.00 19.90 77 GLY B N 1
ATOM 1376 C CA . GLY B 1 70 ? 22.166 73.537 31.029 1.00 18.44 77 GLY B CA 1
ATOM 1377 C C . GLY B 1 70 ? 23.228 72.796 30.252 1.00 15.98 77 GLY B C 1
ATOM 1378 O O . GLY B 1 70 ? 24.309 73.284 30.003 1.00 17.46 77 GLY B O 1
ATOM 1379 N N . LEU B 1 71 ? 22.918 71.582 29.876 1.00 15.43 78 LEU B N 1
ATOM 1380 C CA . LEU B 1 71 ? 23.925 70.706 29.307 1.00 14.74 78 LEU B CA 1
ATOM 1381 C C . LEU B 1 71 ? 23.726 70.744 27.794 1.00 14.66 78 LEU B C 1
ATOM 1382 O O . LEU B 1 71 ? 22.605 70.484 27.323 1.00 15.69 78 LEU B O 1
ATOM 1387 N N . HIS B 1 72 ? 24.788 71.039 27.059 1.00 14.57 79 HIS B N 1
ATOM 1388 C CA . HIS B 1 72 ? 24.716 70.962 25.573 1.00 16.69 79 HIS B CA 1
ATOM 1389 C C . HIS B 1 72 ? 25.465 69.723 25.136 1.00 14.96 79 HIS B C 1
ATOM 1390 O O . HIS B 1 72 ? 26.656 69.679 25.174 1.00 15.69 79 HIS B O 1
ATOM 1397 N N . LEU B 1 73 ? 24.764 68.679 24.809 1.00 15.08 80 LEU B N 1
ATOM 1398 C CA . LEU B 1 73 ? 25.423 67.411 24.517 1.00 14.44 80 LEU B CA 1
ATOM 1399 C C . LEU B 1 73 ? 25.495 67.248 23.003 1.00 14.99 80 LEU B C 1
ATOM 1400 O O . LEU B 1 73 ? 24.434 67.133 22.314 1.00 12.41 80 LEU B O 1
ATOM 1405 N N . LYS B 1 74 ? 26.732 67.303 22.480 1.00 15.65 81 LYS B N 1
ATOM 1406 C CA . LYS B 1 74 ? 26.984 67.289 21.016 1.00 16.47 81 LYS B CA 1
ATOM 1407 C C . LYS B 1 74 ? 27.357 65.874 20.529 1.00 15.14 81 LYS B C 1
ATOM 1408 O O . LYS B 1 74 ? 28.191 65.202 21.150 1.00 13.43 81 LYS B O 1
ATOM 1414 N N . PHE B 1 75 ? 26.676 65.390 19.474 1.00 14.19 82 PHE B N 1
ATOM 1415 C CA . PHE B 1 75 ? 27.014 64.093 18.848 1.00 14.70 82 PHE B CA 1
ATOM 1416 C C . PHE B 1 75 ? 27.554 64.458 17.501 1.00 14.96 82 PHE B C 1
ATOM 1417 O O . PHE B 1 75 ? 26.796 65.034 16.713 1.00 15.21 82 PHE B O 1
ATOM 1425 N N . GLU B 1 76 ? 28.811 64.087 17.207 1.00 14.97 83 GLU B N 1
ATOM 1426 C CA . GLU B 1 76 ? 29.350 64.201 15.813 1.00 16.08 83 GLU B CA 1
ATOM 1427 C C . GLU B 1 76 ? 29.486 62.837 15.177 1.00 14.66 83 GLU B C 1
ATOM 1428 O O . GLU B 1 76 ? 30.373 62.091 15.559 1.00 13.58 83 GLU B O 1
ATOM 1434 N N . PHE B 1 77 ? 28.623 62.530 14.204 1.00 13.47 84 PHE B N 1
ATOM 1435 C CA . PHE B 1 77 ? 28.649 61.219 13.574 1.00 12.65 84 PHE B CA 1
ATOM 1436 C C . PHE B 1 77 ? 28.913 61.349 12.073 1.00 12.43 84 PHE B C 1
ATOM 1437 O O . PHE B 1 77 ? 28.210 62.102 11.386 1.00 12.88 84 PHE B O 1
ATOM 1445 N N . THR B 1 78 ? 29.873 60.584 11.549 1.00 13.29 85 THR B N 1
ATOM 1446 C CA . THR B 1 78 ? 30.213 60.679 10.122 1.00 14.69 85 THR B CA 1
ATOM 1447 C C . THR B 1 78 ? 29.894 59.364 9.418 1.00 14.36 85 THR B C 1
ATOM 1448 O O . THR B 1 78 ? 30.467 58.345 9.778 1.00 16.33 85 THR B O 1
ATOM 1452 N N . THR B 1 79 ? 28.970 59.359 8.456 1.00 13.77 86 THR B N 1
ATOM 1453 C CA . THR B 1 79 ? 28.615 58.147 7.671 1.00 13.85 86 THR B CA 1
ATOM 1454 C C . THR B 1 79 ? 29.518 58.233 6.437 1.00 15.47 86 THR B C 1
ATOM 1455 O O . THR B 1 79 ? 29.707 59.325 5.886 1.00 14.37 86 THR B O 1
ATOM 1459 N N . VAL B 1 80 ? 30.144 57.125 6.067 1.00 14.14 87 VAL B N 1
ATOM 1460 C CA . VAL B 1 80 ? 31.021 57.106 4.912 1.00 16.33 87 VAL B CA 1
ATOM 1461 C C . VAL B 1 80 ? 30.354 56.276 3.811 1.00 15.16 87 VAL B C 1
ATOM 1462 O O . VAL B 1 80 ? 29.998 55.143 4.034 1.00 13.51 87 VAL B O 1
ATOM 1466 N N . VAL B 1 81 ? 30.155 56.877 2.643 1.00 16.71 88 VAL B N 1
ATOM 1467 C CA . VAL B 1 81 ? 29.673 56.142 1.456 1.00 18.16 88 VAL B CA 1
ATOM 1468 C C . VAL B 1 81 ? 30.848 55.984 0.496 1.00 18.39 88 VAL B C 1
ATOM 1469 O O . VAL B 1 81 ? 31.375 56.952 0.006 1.00 16.39 88 VAL B O 1
ATOM 1473 N N . PRO B 1 82 ? 31.280 54.740 0.238 1.00 20.73 89 PRO B N 1
ATOM 1474 C CA . PRO B 1 82 ? 32.297 54.522 -0.762 1.00 21.37 89 PRO B CA 1
ATOM 1475 C C . PRO B 1 82 ? 31.967 55.120 -2.136 1.00 21.28 89 PRO B C 1
ATOM 1476 O O . PRO B 1 82 ? 30.817 55.058 -2.617 1.00 18.97 89 PRO B O 1
ATOM 1480 N N . ARG B 1 83 ? 33.013 55.683 -2.728 1.00 22.50 90 ARG B N 1
ATOM 1481 C CA . ARG B 1 83 ? 32.979 56.276 -4.058 1.00 23.94 90 ARG B CA 1
ATOM 1482 C C . ARG B 1 83 ? 32.390 55.291 -5.043 1.00 25.16 90 ARG B C 1
ATOM 1483 O O . ARG B 1 83 ? 31.765 55.679 -6.012 1.00 24.32 90 ARG B O 1
ATOM 1491 N N . ASP B 1 84 ? 32.573 54.005 -4.786 1.00 26.28 91 ASP B N 1
ATOM 1492 C CA . ASP B 1 84 ? 32.090 52.998 -5.726 1.00 28.69 91 ASP B CA 1
ATOM 1493 C C . ASP B 1 84 ? 30.793 52.383 -5.263 1.00 27.81 91 ASP B C 1
ATOM 1494 O O . ASP B 1 84 ? 30.343 51.439 -5.896 1.00 28.64 91 ASP B O 1
ATOM 1499 N N . ASP B 1 85 ? 30.189 52.887 -4.174 1.00 26.24 92 ASP B N 1
ATOM 1500 C CA . ASP B 1 85 ? 28.830 52.499 -3.796 1.00 25.96 92 ASP B CA 1
ATOM 1501 C C . ASP B 1 85 ? 27.896 52.855 -4.947 1.00 26.10 92 ASP B C 1
ATOM 1502 O O . ASP B 1 85 ? 27.991 53.938 -5.534 1.00 24.87 92 ASP B O 1
ATOM 1507 N N . PRO B 1 86 ? 26.953 51.961 -5.263 1.00 26.79 93 PRO B N 1
ATOM 1508 C CA . PRO B 1 86 ? 26.109 52.270 -6.400 1.00 25.67 93 PRO B CA 1
ATOM 1509 C C . PRO B 1 86 ? 25.163 53.397 -6.080 1.00 24.43 93 PRO B C 1
ATOM 1510 O O . PRO B 1 86 ? 24.528 53.949 -6.964 1.00 24.55 93 PRO B O 1
ATOM 1514 N N . GLN B 1 87 ? 25.050 53.784 -4.824 1.00 22.27 94 GLN B N 1
ATOM 1515 C CA . GLN B 1 87 ? 24.166 54.913 -4.552 1.00 21.03 94 GLN B CA 1
ATOM 1516 C C . GLN B 1 87 ? 24.979 56.175 -4.306 1.00 19.46 94 GLN B C 1
ATOM 1517 O O . GLN B 1 87 ? 24.432 57.200 -3.981 1.00 17.64 94 GLN B O 1
ATOM 1523 N N . PHE B 1 88 ? 26.287 56.106 -4.489 1.00 16.75 95 PHE B N 1
ATOM 1524 C CA . PHE B 1 88 ? 27.109 57.266 -4.240 1.00 16.37 95 PHE B CA 1
ATOM 1525 C C . PHE B 1 88 ? 26.632 58.514 -5.007 1.00 15.93 95 PHE B C 1
ATOM 1526 O O . PHE B 1 88 ? 26.479 59.590 -4.415 1.00 12.23 95 PHE B O 1
ATOM 1534 N N . ASP B 1 89 ? 26.430 58.380 -6.322 1.00 15.42 96 ASP B N 1
ATOM 1535 C CA . ASP B 1 89 ? 26.155 59.574 -7.147 1.00 16.84 96 ASP B CA 1
ATOM 1536 C C . ASP B 1 89 ? 24.875 60.238 -6.701 1.00 17.10 96 ASP B C 1
ATOM 1537 O O . ASP B 1 89 ? 24.782 61.429 -6.677 1.00 18.69 96 ASP B O 1
ATOM 1542 N N . ASN B 1 90 ? 23.889 59.457 -6.318 1.00 18.19 97 ASN B N 1
ATOM 1543 C CA . ASN B 1 90 ? 22.585 60.006 -5.908 1.00 17.96 97 ASN B CA 1
ATOM 1544 C C . ASN B 1 90 ? 22.672 60.820 -4.580 1.00 17.02 97 ASN B C 1
ATOM 1545 O O . ASN B 1 90 ? 22.100 61.898 -4.463 1.00 15.27 97 ASN B O 1
ATOM 1550 N N . TYR B 1 91 ? 23.400 60.275 -3.592 1.00 16.26 98 TYR B N 1
ATOM 1551 C CA . TYR B 1 91 ? 23.526 60.872 -2.296 1.00 16.66 98 TYR B CA 1
ATOM 1552 C C . TYR B 1 91 ? 24.262 62.166 -2.409 1.00 16.53 98 TYR B C 1
ATOM 1553 O O . TYR B 1 91 ? 23.955 63.133 -1.706 1.00 15.82 98 TYR B O 1
ATOM 1562 N N . VAL B 1 92 ? 25.301 62.145 -3.241 1.00 16.23 99 VAL B N 1
ATOM 1563 C CA . VAL B 1 92 ? 26.184 63.320 -3.414 1.00 14.80 99 VAL B CA 1
ATOM 1564 C C . VAL B 1 92 ? 25.364 64.440 -4.064 1.00 15.59 99 VAL B C 1
ATOM 1565 O O . VAL B 1 92 ? 25.338 65.615 -3.583 1.00 14.25 99 VAL B O 1
ATOM 1569 N N . LYS B 1 93 ? 24.607 64.055 -5.104 1.00 15.74 100 LYS B N 1
ATOM 1570 C CA . LYS B 1 93 ? 23.649 64.969 -5.734 1.00 15.15 100 LYS B CA 1
ATOM 1571 C C . LYS B 1 93 ? 22.637 65.563 -4.771 1.00 13.91 100 LYS B C 1
ATOM 1572 O O . LYS B 1 93 ? 22.400 66.754 -4.821 1.00 12.07 100 LYS B O 1
ATOM 1578 N N . ILE B 1 94 ? 22.021 64.755 -3.907 1.00 13.49 101 ILE B N 1
ATOM 1579 C CA . ILE B 1 94 ? 21.115 65.324 -2.904 1.00 13.60 101 ILE B CA 1
ATOM 1580 C C . ILE B 1 94 ? 21.839 66.253 -1.984 1.00 13.53 101 ILE B C 1
ATOM 1581 O O . ILE B 1 94 ? 21.343 67.310 -1.692 1.00 15.26 101 ILE B O 1
ATOM 1586 N N . CYS B 1 95 ? 23.071 65.925 -1.599 1.00 13.87 102 CYS B N 1
ATOM 1587 C CA . CYS B 1 95 ? 23.777 66.859 -0.700 1.00 14.66 102 CYS B CA 1
ATOM 1588 C C . CYS B 1 95 ? 24.096 68.156 -1.364 1.00 15.54 102 CYS B C 1
ATOM 1589 O O . CYS B 1 95 ? 23.990 69.249 -0.727 1.00 16.92 102 CYS B O 1
ATOM 1592 N N . ASP B 1 96 ? 24.504 68.066 -2.628 1.00 16.04 103 ASP B N 1
ATOM 1593 C CA . ASP B 1 96 ? 24.792 69.291 -3.445 1.00 18.42 103 ASP B CA 1
ATOM 1594 C C . ASP B 1 96 ? 23.549 70.217 -3.503 1.00 17.18 103 ASP B C 1
ATOM 1595 O O . ASP B 1 96 ? 23.659 71.450 -3.355 1.00 17.78 103 ASP B O 1
ATOM 1600 N N . GLN B 1 97 ? 22.384 69.618 -3.619 1.00 16.07 104 GLN B N 1
ATOM 1601 C CA . GLN B 1 97 ? 21.110 70.381 -3.659 1.00 17.16 104 GLN B CA 1
ATOM 1602 C C . GLN B 1 97 ? 20.720 70.930 -2.328 1.00 16.27 104 GLN B C 1
ATOM 1603 O O . GLN B 1 97 ? 20.396 72.111 -2.249 1.00 16.94 104 GLN B O 1
ATOM 1609 N N . CYS B 1 98 ? 20.733 70.077 -1.292 1.00 15.15 105 CYS B N 1
ATOM 1610 C CA . CYS B 1 98 ? 20.099 70.418 -0.017 1.00 15.50 105 CYS B CA 1
ATOM 1611 C C . CYS B 1 98 ? 21.010 70.996 1.095 1.00 15.29 105 CYS B C 1
ATOM 1612 O O . CYS B 1 98 ? 20.539 71.783 1.937 1.00 16.92 105 CYS B O 1
ATOM 1615 N N . VAL B 1 99 ? 22.280 70.630 1.137 1.00 14.59 106 VAL B N 1
ATOM 1616 C CA . VAL B 1 99 ? 23.143 71.192 2.208 1.00 13.86 106 VAL B CA 1
ATOM 1617 C C . VAL B 1 99 ? 23.319 72.702 1.939 1.00 14.29 106 VAL B C 1
ATOM 1618 O O . VAL B 1 99 ? 23.836 73.085 0.852 1.00 12.18 106 VAL B O 1
ATOM 1622 N N . ASP B 1 100 ? 22.870 73.534 2.890 1.00 12.42 107 ASP B N 1
ATOM 1623 C CA . ASP B 1 100 ? 22.946 75.013 2.772 1.00 14.34 107 ASP B CA 1
ATOM 1624 C C . ASP B 1 100 ? 22.157 75.425 1.530 1.00 14.05 107 ASP B C 1
ATOM 1625 O O . ASP B 1 100 ? 22.510 76.425 0.866 1.00 14.24 107 ASP B O 1
ATOM 1630 N N . GLY B 1 101 ? 21.114 74.666 1.218 1.00 13.79 108 GLY B N 1
ATOM 1631 C CA . GLY B 1 101 ? 20.361 74.839 0.003 1.00 15.19 108 GLY B CA 1
ATOM 1632 C C . GLY B 1 101 ? 19.202 75.799 0.122 1.00 16.96 108 GLY B C 1
ATOM 1633 O O . GLY B 1 101 ? 18.514 76.095 -0.886 1.00 15.96 108 GLY B O 1
ATOM 1634 N N . VAL B 1 102 ? 19.000 76.359 1.312 1.00 16.23 109 VAL B N 1
ATOM 1635 C CA . VAL B 1 102 ? 17.813 77.217 1.520 1.00 17.53 109 VAL B CA 1
ATOM 1636 C C . VAL B 1 102 ? 17.812 78.374 0.455 1.00 17.82 109 VAL B C 1
ATOM 1637 O O . VAL B 1 102 ? 18.879 78.960 0.140 1.00 17.80 109 VAL B O 1
ATOM 1641 N N . GLY B 1 103 ? 16.665 78.694 -0.118 1.00 17.18 110 GLY B N 1
ATOM 1642 C CA . GLY B 1 103 ? 16.719 79.756 -1.153 1.00 19.06 110 GLY B CA 1
ATOM 1643 C C . GLY B 1 103 ? 16.804 79.231 -2.578 1.00 19.87 110 GLY B C 1
ATOM 1644 O O . GLY B 1 103 ? 16.696 80.014 -3.515 1.00 20.21 110 GLY B O 1
ATOM 1645 N N . THR B 1 104 ? 16.965 77.905 -2.751 1.00 19.60 111 THR B N 1
ATOM 1646 C CA . THR B 1 104 ? 16.998 77.276 -4.066 1.00 19.84 111 THR B CA 1
ATOM 1647 C C . THR B 1 104 ? 16.012 76.138 -4.145 1.00 19.54 111 THR B C 1
ATOM 1648 O O . THR B 1 104 ? 15.618 75.615 -3.139 1.00 19.31 111 THR B O 1
ATOM 1652 N N . ARG B 1 105 ? 15.618 75.769 -5.343 1.00 18.54 112 ARG B N 1
ATOM 1653 C CA . ARG B 1 105 ? 14.861 74.556 -5.616 1.00 21.20 112 ARG B CA 1
ATOM 1654 C C . ARG B 1 105 ? 15.540 73.849 -6.788 1.00 20.41 112 ARG B C 1
ATOM 1655 O O . ARG B 1 105 ? 16.227 74.490 -7.582 1.00 21.23 112 ARG B O 1
ATOM 1663 N N . PRO B 1 106 ? 15.364 72.545 -6.882 1.00 20.70 113 PRO B N 1
ATOM 1664 C CA . PRO B 1 106 ? 16.103 71.845 -7.932 1.00 22.05 113 PRO B CA 1
ATOM 1665 C C . PRO B 1 106 ? 15.410 71.984 -9.252 1.00 22.56 113 PRO B C 1
ATOM 1666 O O . PRO B 1 106 ? 14.192 72.300 -9.313 1.00 21.73 113 PRO B O 1
ATOM 1670 N N . LYS B 1 107 ? 16.185 71.738 -10.301 1.00 22.48 114 LYS B N 1
ATOM 1671 C CA . LYS B 1 107 ? 15.708 71.867 -11.662 1.00 23.73 114 LYS B CA 1
ATOM 1672 C C . LYS B 1 107 ? 14.674 70.796 -11.848 1.00 24.73 114 LYS B C 1
ATOM 1673 O O . LYS B 1 107 ? 14.721 69.741 -11.199 1.00 25.19 114 LYS B O 1
ATOM 1679 N N . ASP B 1 108 ? 13.709 71.047 -12.703 1.00 28.52 115 ASP B N 1
ATOM 1680 C CA . ASP B 1 108 ? 12.829 69.910 -13.100 1.00 31.62 115 ASP B CA 1
ATOM 1681 C C . ASP B 1 108 ? 12.562 69.853 -14.610 1.00 32.04 115 ASP B C 1
ATOM 1682 O O . ASP B 1 108 ? 13.087 70.723 -15.360 1.00 32.70 115 ASP B O 1
#

Foldseek 3Di:
DLVPDADDFPAFPCNRQNDAAAPDPNPFFEVVCRRGPPNPVLVVVVVVQDDDPVCQVPVWDWDWDADVVGIDIDTHHDGDDDPVRPCVVVVVVSCVCTGNNYPHDDD/DLVPDDADAQAFPCVRQRAAAAPDPNPFFEPVCRRGPPVPVLVVVVVVQDDDPVCQVPVFDWDWDADVVGIDIDTHHDGDDDPPRPCVVVNVVSCVCTRNNYPDDDDD

Sequence (215 aa):
RYCKRTIPPGYKVDQVFGPRTKGKEGNFGDDKMNEEGIKDGRVTAMLNLVPSSHACLFGSRVTPKLQPDGLHLKFEFTTVVPRDDPQFDNYVKICDQCVDGVGTRPKRYCKRTIPPGYKVDQVFGPRTKGKEGNFGDDKMNEEGIKDGRVTAMLNLVPSSHACLFGSRVTPKLQPDGLHLKFEFTTVVPRDDPQFDNYVKICDQCVDGVGTRPKD